Protein AF-A0A5C7XJY8-F1 (afdb_monomer_lite)

Secondary structure (DSSP, 8-state):
--------------------PPP------------PPPPP-EEEE-EES-HHHHHH-TTEEEEEEETTEEEEEEEESB--TT-SSEEPEEEEEE-TTS-EEEEEEE-TT--EEEEETTEEEEEEEETTEEEEEEEETT-BEEE--TTTTPSSPGGGSEEEPPPP-GGGTT-TTEEEEEEEBTTT--EEEEEEEPPP-

Foldseek 3Di:
DDDDDDDDDDDDDDDDDDDDDDDDPPPPPPPPPPPDPDQDKDWFWWAFPDPVVVVVDPQFPDWDQFLVGTTTIGIDQFLCPPPPTTHFWKKFFADPQQEGPAIEGDGAQWFWAAAADQWTKTWDQDPNDTFIWIAGSRRGIDGDDPRNHDPPGQVNAAWDDHDDHPVCHPDPQKTWHWHAHPHPRDTIIMITRHGND

Structure (mmCIF, N/CA/C/O backbone):
data_AF-A0A5C7XJY8-F1
#
_entry.id   AF-A0A5C7XJY8-F1
#
loop_
_atom_site.group_PDB
_atom_site.id
_atom_site.type_symbol
_atom_site.label_atom_id
_atom_site.label_alt_id
_atom_site.label_comp_id
_atom_site.label_asym_id
_atom_site.label_entity_id
_atom_site.label_seq_id
_atom_site.pdbx_PDB_ins_code
_atom_site.Cartn_x
_atom_site.Cartn_y
_atom_site.Cartn_z
_atom_site.occupancy
_atom_site.B_iso_or_equiv
_atom_site.auth_seq_id
_atom_site.auth_comp_id
_atom_site.auth_asym_id
_atom_site.auth_atom_id
_atom_site.pdbx_PDB_model_num
ATOM 1 N N . MET A 1 1 ? -71.146 -24.331 11.767 1.00 40.31 1 MET A N 1
ATOM 2 C CA . MET A 1 1 ? -72.057 -23.348 11.141 1.00 40.31 1 MET A CA 1
ATOM 3 C C . MET A 1 1 ? -71.208 -22.572 10.135 1.00 40.31 1 MET A C 1
ATOM 5 O O . MET A 1 1 ? -70.299 -21.894 10.571 1.00 40.31 1 MET A O 1
ATOM 9 N N . ALA A 1 2 ? -71.162 -22.934 8.851 1.00 39.97 2 ALA A N 1
ATOM 10 C CA . ALA A 1 2 ? -72.193 -22.808 7.814 1.00 39.97 2 ALA A CA 1
ATOM 11 C C . ALA A 1 2 ? -71.975 -21.529 6.962 1.00 39.97 2 ALA A C 1
ATOM 13 O O . ALA A 1 2 ? -72.185 -20.439 7.472 1.00 39.97 2 ALA A O 1
ATOM 14 N N . HIS A 1 3 ? -71.674 -21.750 5.666 1.00 35.59 3 HIS A N 1
ATOM 15 C CA . HIS A 1 3 ? -71.938 -20.898 4.479 1.00 35.59 3 HIS A CA 1
ATOM 16 C C . HIS A 1 3 ? -70.994 -19.689 4.244 1.00 35.59 3 HIS A C 1
ATOM 18 O O . HIS A 1 3 ? -70.609 -19.021 5.186 1.00 35.59 3 HIS A O 1
ATOM 24 N N . ALA A 1 4 ? -70.565 -19.323 3.027 1.00 41.38 4 ALA A N 1
ATOM 25 C CA . ALA A 1 4 ? -70.874 -19.783 1.672 1.00 41.38 4 ALA A CA 1
ATOM 26 C C . ALA A 1 4 ? -69.746 -19.392 0.691 1.00 41.38 4 ALA A C 1
ATOM 28 O O . ALA A 1 4 ? -69.075 -18.377 0.864 1.00 41.38 4 ALA A O 1
ATOM 29 N N . ALA A 1 5 ? -69.601 -20.193 -0.364 1.00 48.75 5 ALA A N 1
ATOM 30 C CA . ALA A 1 5 ? -68.879 -19.868 -1.587 1.00 48.75 5 ALA A CA 1
ATOM 31 C C . ALA A 1 5 ? -69.760 -19.031 -2.530 1.00 48.75 5 ALA A C 1
ATOM 33 O O . ALA A 1 5 ? -70.974 -19.225 -2.554 1.00 48.75 5 ALA A O 1
ATOM 34 N N . LEU A 1 6 ? -69.151 -18.198 -3.379 1.00 48.12 6 LEU A N 1
ATOM 35 C CA . LEU A 1 6 ? -69.730 -17.838 -4.675 1.00 48.12 6 LEU A CA 1
ATOM 36 C C . LEU A 1 6 ? -68.628 -17.448 -5.666 1.00 48.12 6 LEU A C 1
ATOM 38 O O . LEU A 1 6 ? -67.920 -16.460 -5.493 1.00 48.12 6 LEU A O 1
ATOM 42 N N . ALA A 1 7 ? -68.504 -18.275 -6.699 1.00 50.47 7 ALA A N 1
ATOM 43 C CA . ALA A 1 7 ? -67.797 -17.990 -7.934 1.00 50.47 7 ALA A CA 1
ATOM 44 C C . ALA A 1 7 ? -68.739 -17.251 -8.895 1.00 50.47 7 ALA A C 1
ATOM 46 O O . ALA A 1 7 ? -69.935 -17.543 -8.920 1.00 50.47 7 ALA A O 1
ATOM 47 N N . PHE A 1 8 ? -68.200 -16.372 -9.741 1.00 44.38 8 PHE A N 1
ATOM 48 C CA . PHE A 1 8 ? -68.852 -16.008 -10.998 1.00 44.38 8 PHE A CA 1
ATOM 49 C C . PHE A 1 8 ? -67.827 -15.921 -12.132 1.00 44.38 8 PHE A C 1
ATOM 51 O O . PHE A 1 8 ? -66.768 -15.311 -12.008 1.00 44.38 8 PHE A O 1
ATOM 58 N N . VAL A 1 9 ? -68.180 -16.604 -13.215 1.00 48.97 9 VAL A N 1
ATOM 59 C CA . VAL A 1 9 ? -67.484 -16.765 -14.493 1.00 48.97 9 VAL A CA 1
ATOM 60 C C . VAL A 1 9 ? -68.021 -15.721 -15.473 1.00 48.97 9 VAL A C 1
ATOM 62 O O . VAL A 1 9 ? -69.229 -15.505 -15.482 1.00 48.97 9 VAL A O 1
ATOM 65 N N . ALA A 1 10 ? -67.183 -15.165 -16.353 1.00 46.16 10 ALA A N 1
ATOM 66 C CA . ALA A 1 10 ? -67.558 -14.891 -17.748 1.00 46.16 10 ALA A CA 1
ATOM 67 C C . ALA A 1 10 ? -66.324 -14.562 -18.602 1.00 46.16 10 ALA A C 1
ATOM 69 O O . ALA A 1 10 ? -65.499 -13.725 -18.247 1.00 46.16 10 ALA A O 1
ATOM 70 N N . ALA A 1 11 ? -66.233 -15.248 -19.737 1.00 46.41 11 ALA A N 1
ATOM 71 C CA . ALA A 1 11 ? -65.209 -15.139 -20.763 1.00 46.41 11 ALA A CA 1
ATOM 72 C C . ALA A 1 11 ? -65.723 -14.364 -21.994 1.00 46.41 11 ALA A C 1
ATOM 74 O O . ALA A 1 11 ? -66.927 -14.153 -22.134 1.00 46.41 11 ALA A O 1
ATOM 75 N N . SER A 1 12 ? -64.784 -14.093 -22.913 1.00 48.22 12 SER A N 1
ATOM 76 C CA . SER A 1 12 ? -64.943 -14.053 -24.385 1.00 48.22 12 SER A CA 1
ATOM 77 C C . SER A 1 12 ? -64.831 -12.693 -25.101 1.00 48.22 12 SER A C 1
ATOM 79 O O . SER A 1 12 ? -65.766 -11.907 -25.159 1.00 48.22 12 SER A O 1
ATOM 81 N N . THR A 1 13 ? -63.642 -12.511 -25.700 1.00 55.50 13 THR A N 1
ATOM 82 C CA . THR A 1 13 ? -63.315 -12.152 -27.105 1.00 55.50 13 THR A CA 1
ATOM 83 C C . THR A 1 13 ? -64.094 -11.065 -27.858 1.00 55.50 13 THR A C 1
ATOM 85 O O . THR A 1 13 ? -65.300 -11.186 -28.027 1.00 55.50 13 THR A O 1
ATOM 88 N N . LEU A 1 14 ? -63.357 -10.184 -28.559 1.00 48.56 14 LEU A N 1
ATOM 89 C CA . LEU A 1 14 ? -63.318 -10.166 -30.035 1.00 48.56 14 LEU A CA 1
ATOM 90 C C . LEU A 1 14 ? -62.147 -9.339 -30.608 1.00 48.56 14 LEU A C 1
ATOM 92 O O . LEU A 1 14 ? -61.582 -8.461 -29.966 1.00 48.56 14 LEU A O 1
ATOM 96 N N . VAL A 1 15 ? -61.795 -9.727 -31.831 1.00 52.06 15 VAL A N 1
ATOM 97 C CA . VAL A 1 15 ? -60.661 -9.362 -32.689 1.00 52.06 15 VAL A CA 1
ATOM 98 C C . VAL A 1 15 ? -60.876 -8.011 -33.382 1.00 52.06 15 VAL A C 1
ATOM 100 O O . VAL A 1 15 ? -61.982 -7.738 -33.835 1.00 52.06 15 VAL A O 1
ATOM 103 N N . ALA A 1 16 ? -59.802 -7.246 -33.611 1.00 46.19 16 ALA A N 1
ATOM 104 C CA . ALA A 1 16 ? -59.701 -6.370 -34.781 1.00 46.19 16 ALA A CA 1
ATOM 105 C C . ALA A 1 16 ? -58.240 -6.248 -35.248 1.00 46.19 16 ALA A C 1
ATOM 107 O O . ALA A 1 16 ? -57.367 -5.774 -34.525 1.00 46.19 16 ALA A O 1
ATOM 108 N N . CYS A 1 17 ? -57.990 -6.727 -36.467 1.00 42.94 17 CYS A N 1
ATOM 109 C CA . CYS A 1 17 ? -56.757 -6.541 -37.216 1.00 42.94 17 CYS A CA 1
ATOM 110 C C . CYS A 1 17 ? -56.540 -5.066 -37.566 1.00 42.94 17 CYS A C 1
ATOM 112 O O . CYS A 1 17 ? -57.417 -4.465 -38.175 1.00 42.94 17 CYS A O 1
ATOM 114 N N . SER A 1 18 ? -55.319 -4.573 -37.367 1.00 48.19 18 SER A N 1
ATOM 115 C CA . SER A 1 18 ? -54.737 -3.552 -38.240 1.00 48.19 18 SER A CA 1
ATOM 116 C C . SER A 1 18 ? -53.313 -3.967 -38.586 1.00 48.19 18 SER A C 1
ATOM 118 O O . SER A 1 18 ? -52.415 -3.960 -37.748 1.00 48.19 18 SER A O 1
ATOM 120 N N . ARG A 1 19 ? -53.135 -4.401 -39.837 1.00 51.97 19 ARG A N 1
ATOM 121 C CA . ARG A 1 19 ? -51.836 -4.451 -40.507 1.00 51.97 19 ARG A CA 1
ATOM 122 C C . ARG A 1 19 ? -51.489 -3.016 -40.879 1.00 51.97 19 ARG A C 1
ATOM 124 O O . ARG A 1 19 ? -52.165 -2.453 -41.734 1.00 51.97 19 ARG A O 1
ATOM 131 N N . GLU A 1 20 ? -50.432 -2.471 -40.295 1.00 52.53 20 GLU A N 1
ATOM 132 C CA . GLU A 1 20 ? -49.771 -1.291 -40.843 1.00 52.53 20 GLU A CA 1
ATOM 133 C C . GLU A 1 20 ? -48.448 -1.724 -41.473 1.00 52.53 20 GLU A C 1
ATOM 135 O O . GLU A 1 20 ? -47.701 -2.541 -40.929 1.00 52.53 20 GLU A O 1
ATOM 140 N N . ALA A 1 21 ? -48.265 -1.279 -42.710 1.00 46.78 21 ALA A N 1
ATOM 141 C CA . ALA A 1 21 ? -47.252 -1.743 -43.633 1.00 46.78 21 ALA A CA 1
ATOM 142 C C . ALA A 1 21 ? -45.843 -1.320 -43.200 1.00 46.78 21 ALA A C 1
ATOM 144 O O . ALA A 1 21 ? -45.609 -0.204 -42.744 1.00 46.78 21 ALA A O 1
ATOM 145 N N . SER A 1 22 ? -44.894 -2.231 -43.394 1.00 46.62 22 SER A N 1
ATOM 146 C CA . SER A 1 22 ? -43.469 -2.015 -43.184 1.00 46.62 22 SER A CA 1
ATOM 147 C C . SER A 1 22 ? -42.906 -0.970 -44.154 1.00 46.62 22 SER A C 1
ATOM 149 O O . SER A 1 22 ? -43.034 -1.121 -45.368 1.00 46.62 22 SER A O 1
ATOM 151 N N . ALA A 1 23 ? -42.197 0.027 -43.627 1.00 52.16 23 ALA A N 1
ATOM 152 C CA . ALA A 1 23 ? -41.163 0.749 -44.367 1.00 52.16 23 ALA A CA 1
ATOM 153 C C . ALA A 1 23 ? -39.796 0.116 -44.035 1.00 52.16 23 ALA A C 1
ATOM 155 O O . ALA A 1 23 ? -39.550 -0.188 -42.863 1.00 52.16 23 ALA A O 1
ATOM 156 N N . PRO A 1 24 ? -38.892 -0.103 -45.009 1.00 47.25 24 PRO A N 1
ATOM 157 C CA . PRO A 1 24 ? -37.576 -0.643 -44.721 1.00 47.25 24 PRO A CA 1
ATOM 158 C C . PRO A 1 24 ? -36.714 0.489 -44.159 1.00 47.25 24 PRO A C 1
ATOM 160 O O . PRO A 1 24 ? -36.199 1.330 -44.895 1.00 47.25 24 PRO A O 1
ATOM 163 N N . ALA A 1 25 ? -36.560 0.534 -42.838 1.00 54.62 25 ALA A N 1
ATOM 164 C CA . ALA A 1 25 ? -35.504 1.329 -42.239 1.00 54.62 25 ALA A CA 1
ATOM 165 C C . ALA A 1 25 ? -34.171 0.649 -42.577 1.00 54.62 25 ALA A C 1
ATOM 167 O O . ALA A 1 25 ? -33.775 -0.322 -41.933 1.00 54.62 25 ALA A O 1
ATOM 168 N N . ASN A 1 26 ? -33.490 1.157 -43.608 1.00 51.56 26 ASN A N 1
ATOM 169 C CA . ASN A 1 26 ? -32.059 0.953 -43.820 1.00 51.56 26 ASN A CA 1
ATOM 170 C C . ASN A 1 26 ? -31.303 1.561 -42.628 1.00 51.56 26 ASN A C 1
ATOM 172 O O . ASN A 1 26 ? -30.744 2.652 -42.703 1.00 51.56 26 ASN A O 1
ATOM 176 N N . ALA A 1 27 ? -31.319 0.860 -41.499 1.00 51.56 27 ALA A N 1
ATOM 177 C CA . ALA A 1 27 ? -30.414 1.100 -40.398 1.00 51.56 27 ALA A CA 1
ATOM 178 C C . ALA A 1 27 ? -29.125 0.347 -40.723 1.00 51.56 27 ALA A C 1
ATOM 180 O O . ALA A 1 27 ? -28.904 -0.778 -40.275 1.00 51.56 27 ALA A O 1
ATOM 181 N N . THR A 1 28 ? -28.269 0.975 -41.529 1.00 50.09 28 THR A N 1
ATOM 182 C CA . THR A 1 28 ? -26.845 0.651 -41.533 1.00 50.09 28 THR A CA 1
ATOM 183 C C . THR A 1 28 ? -26.335 0.981 -40.135 1.00 50.09 28 THR A C 1
ATOM 185 O O . THR A 1 28 ? -25.935 2.108 -39.847 1.00 50.09 28 THR A O 1
ATOM 188 N N . ALA A 1 29 ? -26.435 0.011 -39.228 1.00 49.00 29 ALA A N 1
ATOM 189 C CA . ALA A 1 29 ? -25.794 0.061 -37.933 1.00 49.00 29 ALA A CA 1
ATOM 190 C C . ALA A 1 29 ? -24.291 0.050 -38.203 1.00 49.00 29 ALA A C 1
ATOM 192 O O . ALA A 1 29 ? -23.686 -1.001 -38.406 1.00 49.00 29 ALA A O 1
ATOM 193 N N . ALA A 1 30 ? -23.696 1.242 -38.270 1.00 55.56 30 ALA A N 1
ATOM 194 C CA . ALA A 1 30 ? -22.263 1.387 -38.135 1.00 55.56 30 ALA A CA 1
ATOM 195 C C . ALA A 1 30 ? -21.893 0.681 -36.829 1.00 55.56 30 ALA A C 1
ATOM 197 O O . ALA A 1 30 ? -22.316 1.104 -35.749 1.00 55.56 30 ALA A O 1
ATOM 198 N N . ALA A 1 31 ? -21.185 -0.441 -36.945 1.00 48.22 31 ALA A N 1
ATOM 199 C CA . ALA A 1 31 ? -20.615 -1.128 -35.809 1.00 48.22 31 ALA A CA 1
ATOM 200 C C . ALA A 1 31 ? -19.726 -0.109 -35.094 1.00 48.22 31 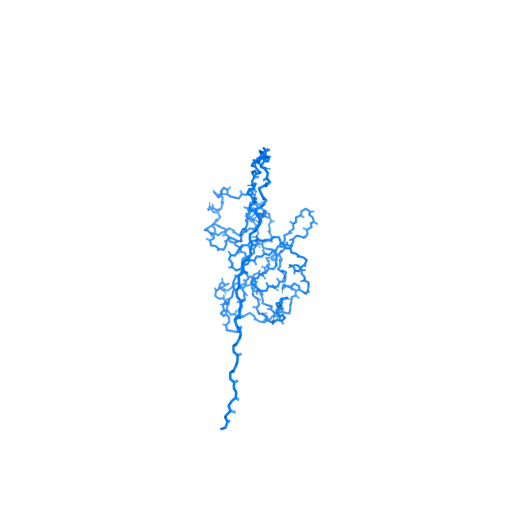ALA A C 1
ATOM 202 O O . ALA A 1 31 ? -18.640 0.223 -35.564 1.00 48.22 31 ALA A O 1
ATOM 203 N N . ARG A 1 32 ? -20.224 0.450 -33.987 1.00 53.09 32 ARG A N 1
ATOM 204 C CA . ARG A 1 32 ? -19.367 1.130 -33.027 1.00 53.09 32 ARG A CA 1
ATOM 205 C C . ARG A 1 32 ? -18.423 0.050 -32.540 1.00 53.09 32 ARG A C 1
ATOM 207 O O . ARG A 1 32 ? -18.839 -0.839 -31.800 1.00 53.09 32 ARG A O 1
ATOM 214 N N . THR A 1 33 ? -17.187 0.091 -33.015 1.00 46.66 33 THR A N 1
ATOM 215 C CA . THR A 1 33 ? -16.088 -0.632 -32.398 1.00 46.66 33 THR A CA 1
ATOM 216 C C . THR A 1 33 ? -16.092 -0.187 -30.943 1.00 46.66 33 THR A C 1
ATOM 218 O O . THR A 1 33 ? -15.787 0.965 -30.643 1.00 46.66 33 THR A O 1
ATOM 221 N N . VAL A 1 34 ? -16.577 -1.051 -30.051 1.00 48.47 34 VAL A N 1
ATOM 222 C CA . VAL A 1 34 ? -16.442 -0.844 -28.614 1.00 48.47 34 VAL A CA 1
ATOM 223 C C . VAL A 1 34 ? -14.950 -0.962 -28.365 1.00 48.47 34 VAL A C 1
ATOM 225 O O . VAL A 1 34 ? -14.404 -2.063 -28.328 1.00 48.47 34 VAL A O 1
ATOM 228 N N . GLU A 1 35 ? -14.277 0.182 -28.327 1.00 44.41 35 GLU A N 1
ATOM 229 C CA . GLU A 1 35 ? -12.889 0.269 -27.918 1.00 44.41 35 GLU A CA 1
ATOM 230 C C . GLU A 1 35 ? -12.827 -0.331 -26.512 1.00 44.41 35 GLU A C 1
ATOM 232 O O . GLU A 1 35 ? -13.491 0.136 -25.582 1.00 44.41 35 GLU A O 1
ATOM 237 N N . LYS A 1 36 ? -12.151 -1.478 -26.393 1.00 36.06 36 LYS A N 1
ATOM 238 C CA . LYS A 1 36 ? -11.949 -2.156 -25.114 1.00 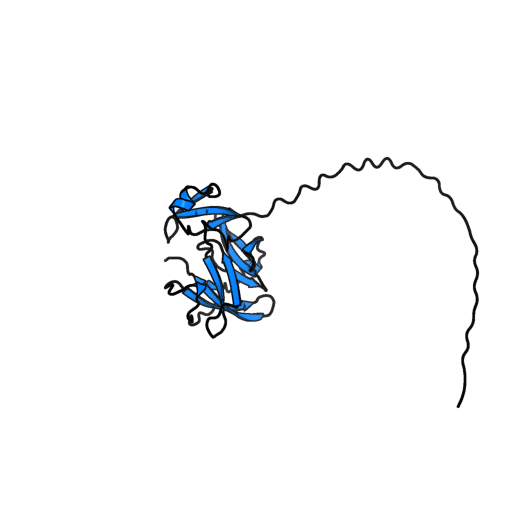36.06 36 LYS A CA 1
ATOM 239 C C . LYS A 1 36 ? -11.312 -1.125 -24.177 1.00 36.06 36 LYS A C 1
ATOM 241 O O . LYS A 1 36 ? -10.272 -0.595 -24.565 1.00 36.06 36 LYS A O 1
ATOM 246 N N . PRO A 1 37 ? -11.882 -0.842 -22.990 1.00 53.41 37 PRO A N 1
ATOM 247 C CA . PRO A 1 37 ? -11.261 0.089 -22.063 1.00 53.41 37 PRO A CA 1
ATOM 248 C C . PRO A 1 37 ? -9.824 -0.363 -21.824 1.00 53.41 37 PRO A C 1
ATOM 250 O O . PRO A 1 37 ? -9.596 -1.523 -21.459 1.00 53.41 37 PRO A O 1
ATOM 253 N N . GLU A 1 38 ? -8.866 0.516 -22.105 1.00 59.25 38 GLU A N 1
ATOM 254 C CA . GLU A 1 38 ? -7.476 0.273 -21.751 1.00 59.25 38 GLU A CA 1
ATOM 255 C C . GLU A 1 38 ? -7.445 -0.000 -20.242 1.00 59.25 38 GLU A C 1
ATOM 257 O O . GLU A 1 38 ? -8.082 0.713 -19.459 1.00 59.25 38 GLU A O 1
ATOM 262 N N . ALA A 1 39 ? -6.812 -1.102 -19.837 1.00 77.88 39 ALA A N 1
ATOM 263 C CA . ALA A 1 39 ? -6.734 -1.443 -18.425 1.00 77.88 39 ALA A CA 1
ATOM 264 C C . ALA A 1 39 ? -6.036 -0.289 -17.692 1.00 77.88 39 ALA A C 1
ATOM 266 O O . ALA A 1 39 ? -4.980 0.173 -18.126 1.00 77.88 39 ALA A O 1
ATOM 267 N N . PHE A 1 40 ? -6.650 0.197 -16.613 1.00 90.19 40 PHE A N 1
ATOM 268 C CA . PHE A 1 40 ? -6.082 1.267 -15.802 1.00 90.19 40 PHE A CA 1
ATOM 269 C C . PHE A 1 40 ? -4.682 0.867 -15.314 1.00 90.19 40 PHE A C 1
ATOM 271 O O . PHE A 1 40 ? -4.493 -0.246 -14.824 1.00 90.19 40 PHE A O 1
ATOM 278 N N . ALA A 1 41 ? -3.709 1.767 -15.463 1.00 94.25 41 ALA A N 1
ATOM 279 C CA . ALA A 1 41 ? -2.334 1.526 -15.053 1.00 94.25 41 ALA A CA 1
ATOM 280 C C . ALA A 1 41 ? -1.656 2.817 -14.589 1.00 94.25 41 ALA A C 1
ATOM 282 O O . ALA A 1 41 ? -1.869 3.890 -15.156 1.00 94.25 41 ALA A O 1
ATOM 283 N N . ILE A 1 42 ? -0.781 2.676 -13.600 1.00 95.19 42 ILE A N 1
ATOM 284 C CA . ILE A 1 42 ? 0.088 3.722 -13.065 1.00 95.19 42 ILE A CA 1
ATOM 285 C C . ILE A 1 42 ? 1.540 3.302 -13.256 1.00 95.19 42 ILE A C 1
ATOM 287 O O . ILE A 1 42 ? 1.837 2.115 -13.277 1.00 95.19 42 ILE A O 1
ATOM 291 N N . GLU A 1 43 ? 2.464 4.250 -13.362 1.00 95.31 43 GLU A N 1
ATOM 292 C CA . GLU A 1 43 ? 3.875 3.941 -13.070 1.00 95.31 43 GLU A CA 1
ATOM 293 C C . GLU A 1 43 ? 4.130 4.050 -11.561 1.00 95.31 43 GLU A C 1
ATOM 295 O O . GLU A 1 43 ? 3.708 5.014 -10.912 1.00 95.31 43 GLU A O 1
ATOM 300 N N . ALA A 1 44 ? 4.789 3.059 -10.996 1.00 95.06 44 ALA A N 1
ATOM 301 C CA . ALA A 1 44 ? 4.983 2.964 -9.564 1.00 95.06 44 ALA A CA 1
ATOM 302 C C . ALA A 1 44 ? 6.330 2.326 -9.241 1.00 95.06 44 ALA A C 1
ATOM 304 O O . ALA A 1 44 ? 6.821 1.502 -10.015 1.00 95.06 44 ALA A O 1
ATOM 305 N N . GLU A 1 45 ? 6.910 2.754 -8.124 1.00 94.62 45 GLU A N 1
ATOM 306 C CA . GLU A 1 45 ? 8.131 2.191 -7.557 1.00 94.62 45 GLU A CA 1
ATOM 307 C C . GLU A 1 45 ? 7.811 0.911 -6.787 1.00 94.62 45 GLU A C 1
ATOM 309 O O . GLU A 1 45 ? 6.770 0.810 -6.137 1.00 94.62 45 GLU A O 1
ATOM 314 N N . PHE A 1 46 ? 8.712 -0.061 -6.865 1.00 94.88 46 PHE A N 1
ATOM 315 C CA . PHE A 1 46 ? 8.660 -1.321 -6.127 1.00 94.88 46 PHE A CA 1
ATOM 316 C C . PHE A 1 46 ? 10.062 -1.659 -5.626 1.00 94.88 46 PHE A C 1
ATOM 318 O O . PHE A 1 46 ? 11.041 -1.181 -6.191 1.00 94.88 46 PHE A O 1
ATOM 325 N N . SER A 1 47 ? 10.177 -2.511 -4.614 1.00 93.19 47 SER A N 1
ATOM 326 C CA . SER A 1 47 ? 11.463 -3.086 -4.213 1.00 93.19 47 SER A CA 1
ATOM 327 C C . SER A 1 47 ? 11.877 -4.195 -5.181 1.00 93.19 47 SER A C 1
ATOM 329 O O . SER A 1 47 ? 11.033 -4.938 -5.683 1.00 93.19 47 SER A O 1
ATOM 331 N N . ALA A 1 48 ? 13.176 -4.343 -5.443 1.00 94.00 48 ALA A N 1
ATOM 332 C CA . ALA A 1 48 ? 13.700 -5.495 -6.177 1.00 94.00 48 ALA A CA 1
ATOM 333 C C . ALA A 1 48 ? 13.960 -6.657 -5.205 1.00 94.00 48 ALA A C 1
ATOM 335 O O . ALA A 1 48 ? 14.760 -6.514 -4.283 1.00 94.00 48 ALA A O 1
ATOM 336 N N . LYS A 1 49 ? 13.326 -7.815 -5.427 1.00 92.12 49 LYS A N 1
ATOM 337 C CA . LYS A 1 49 ? 13.595 -9.048 -4.656 1.00 92.12 49 LYS A CA 1
ATOM 338 C C . LYS A 1 49 ? 14.981 -9.613 -4.965 1.00 92.12 49 LYS A C 1
ATOM 340 O O . LYS A 1 49 ? 15.653 -10.153 -4.094 1.00 92.12 49 LYS A O 1
ATOM 345 N N . ASP A 1 50 ? 15.391 -9.482 -6.224 1.00 90.88 50 ASP A N 1
ATOM 346 C CA . ASP A 1 50 ? 16.695 -9.879 -6.744 1.00 90.88 50 ASP A CA 1
ATOM 347 C C . ASP A 1 50 ? 17.160 -8.801 -7.729 1.00 90.88 50 ASP A C 1
ATOM 349 O O . ASP A 1 50 ? 16.515 -8.548 -8.751 1.00 90.88 50 ASP A O 1
ATOM 353 N N . THR A 1 51 ? 18.278 -8.149 -7.417 1.00 89.25 51 THR A N 1
ATOM 354 C CA . THR A 1 51 ? 18.818 -7.046 -8.218 1.00 89.25 51 THR A CA 1
ATOM 355 C C . THR A 1 51 ? 19.295 -7.499 -9.598 1.00 89.25 51 THR A C 1
ATOM 357 O O . THR A 1 51 ? 19.079 -6.788 -10.575 1.00 89.25 51 THR A O 1
ATOM 360 N N . VAL A 1 52 ? 19.858 -8.704 -9.727 1.00 93.06 52 VAL A N 1
ATOM 361 C CA . VAL A 1 52 ? 20.339 -9.254 -11.007 1.00 93.06 52 VAL A CA 1
ATOM 362 C C . VAL A 1 52 ? 19.169 -9.637 -11.912 1.00 93.06 52 VAL A C 1
ATOM 364 O O . VAL A 1 52 ? 19.240 -9.470 -13.135 1.00 93.06 52 VAL A O 1
ATOM 367 N N . ALA A 1 53 ? 18.096 -10.181 -11.334 1.00 94.00 53 ALA A N 1
ATOM 368 C CA . ALA A 1 53 ? 16.863 -10.446 -12.067 1.00 94.00 53 ALA A CA 1
ATOM 369 C C . ALA A 1 53 ? 16.193 -9.135 -12.499 1.00 94.00 53 ALA A C 1
ATOM 371 O O . ALA A 1 53 ? 15.805 -9.009 -13.662 1.00 94.00 53 ALA A O 1
ATOM 372 N N . ALA A 1 54 ? 16.128 -8.149 -11.597 1.00 94.19 54 ALA A N 1
ATOM 373 C CA . ALA A 1 54 ? 15.558 -6.836 -11.873 1.00 94.19 54 ALA A CA 1
ATOM 374 C C . ALA A 1 54 ? 16.304 -6.116 -13.003 1.00 94.19 54 ALA A C 1
ATOM 376 O O . ALA A 1 54 ? 15.670 -5.664 -13.945 1.00 94.19 54 ALA A O 1
ATOM 377 N N . GLU A 1 55 ? 17.638 -6.106 -13.026 1.00 94.19 55 GLU A N 1
ATOM 378 C CA . GLU A 1 55 ? 18.419 -5.506 -14.125 1.00 94.19 55 GLU A CA 1
ATOM 379 C C . GLU A 1 55 ? 18.066 -6.044 -15.527 1.00 94.19 55 GLU A C 1
ATOM 381 O O . GLU A 1 55 ? 18.287 -5.367 -16.533 1.00 94.19 55 GLU A O 1
ATOM 386 N N . LYS A 1 56 ? 17.515 -7.261 -15.613 1.00 96.44 56 LYS A N 1
ATOM 387 C CA . LYS A 1 56 ? 17.115 -7.912 -16.871 1.00 96.44 56 LYS A CA 1
ATOM 388 C C . LYS A 1 56 ? 15.611 -7.827 -17.144 1.00 96.44 56 LYS A C 1
ATOM 390 O O . LYS A 1 56 ? 15.173 -8.247 -18.222 1.00 96.44 56 LYS A O 1
ATOM 395 N N . ASP A 1 57 ? 14.819 -7.319 -16.203 1.00 96.94 57 ASP A N 1
ATOM 396 C CA . ASP A 1 57 ? 13.369 -7.237 -16.325 1.00 96.94 57 ASP A CA 1
ATOM 397 C C . ASP A 1 57 ? 12.961 -6.096 -17.265 1.00 96.94 57 ASP A C 1
ATOM 399 O O . ASP A 1 57 ? 13.106 -4.909 -16.978 1.00 96.94 57 ASP A O 1
ATOM 403 N N . ARG A 1 58 ? 12.391 -6.469 -18.414 1.00 97.06 58 ARG A N 1
ATOM 404 C CA . ARG A 1 58 ? 11.973 -5.529 -19.465 1.00 97.06 58 ARG A CA 1
ATOM 405 C C . ARG A 1 58 ? 10.764 -4.671 -19.090 1.00 97.06 58 ARG A C 1
ATOM 407 O O . ARG A 1 58 ? 10.418 -3.774 -19.854 1.00 97.06 58 ARG A O 1
ATOM 414 N N . ARG A 1 59 ? 10.087 -4.965 -17.977 1.00 97.31 59 ARG A N 1
ATOM 415 C CA . ARG A 1 59 ? 8.956 -4.170 -17.473 1.00 97.31 59 ARG A CA 1
ATOM 416 C C . ARG A 1 59 ? 9.423 -2.891 -16.782 1.00 97.31 59 ARG A C 1
ATOM 418 O O . ARG A 1 59 ? 8.637 -1.950 -16.673 1.00 97.31 59 ARG A O 1
ATOM 425 N N . ILE A 1 60 ? 10.676 -2.858 -16.325 1.00 97.69 60 ILE A N 1
ATOM 426 C CA . ILE A 1 60 ? 11.276 -1.701 -15.662 1.00 97.69 60 ILE A CA 1
ATOM 427 C C . ILE A 1 60 ? 11.518 -0.607 -16.693 1.00 97.69 60 ILE A C 1
ATOM 429 O O . ILE A 1 60 ? 12.241 -0.781 -17.671 1.00 97.69 60 ILE A O 1
ATOM 433 N N . LEU A 1 61 ? 10.879 0.535 -16.461 1.00 96.88 61 LEU A N 1
ATOM 434 C CA . LEU A 1 61 ? 10.944 1.709 -17.325 1.00 96.88 61 LEU A CA 1
ATOM 435 C C . LEU A 1 61 ? 12.146 2.585 -16.984 1.00 96.88 61 LEU A C 1
ATOM 437 O O . LEU A 1 61 ? 12.764 3.176 -17.868 1.00 96.88 61 LEU A O 1
ATOM 441 N N . ARG A 1 62 ? 12.439 2.705 -15.688 1.00 96.12 62 ARG A N 1
ATOM 442 C CA . ARG A 1 62 ? 13.550 3.480 -15.135 1.00 96.12 62 ARG A CA 1
ATOM 443 C C . ARG A 1 62 ? 13.845 3.025 -13.711 1.00 96.12 62 ARG A C 1
ATOM 445 O O . ARG A 1 62 ? 13.012 2.374 -13.086 1.00 96.12 62 ARG A O 1
ATOM 452 N N . TRP A 1 63 ? 14.992 3.447 -13.203 1.00 95.38 63 TRP A N 1
ATOM 453 C CA . TRP A 1 63 ? 15.337 3.359 -11.791 1.00 95.38 63 TRP A CA 1
ATOM 454 C C . TRP A 1 63 ? 15.184 4.745 -11.163 1.00 95.38 63 TRP A C 1
ATOM 456 O O . TRP A 1 63 ? 15.639 5.732 -11.748 1.00 95.38 63 TRP A O 1
ATOM 466 N N . ALA A 1 64 ? 14.505 4.822 -10.026 1.00 91.25 64 ALA A N 1
ATOM 467 C CA . ALA A 1 64 ? 14.345 6.030 -9.233 1.00 91.25 64 ALA A CA 1
ATOM 468 C C . ALA A 1 64 ? 15.276 5.977 -8.018 1.00 91.25 64 ALA A C 1
ATOM 470 O O . ALA A 1 64 ? 15.585 4.900 -7.514 1.00 91.25 64 ALA A O 1
ATOM 471 N N . ASP A 1 65 ? 15.755 7.140 -7.592 1.00 90.12 65 ASP A N 1
ATOM 472 C CA . ASP A 1 65 ? 16.487 7.273 -6.337 1.00 90.12 65 ASP A CA 1
ATOM 473 C C . ASP A 1 65 ? 15.479 7.416 -5.193 1.00 90.12 65 ASP A C 1
ATOM 475 O O . ASP A 1 65 ? 14.543 8.214 -5.290 1.00 90.12 65 ASP A O 1
ATOM 479 N N . SER A 1 66 ? 15.655 6.635 -4.132 1.00 81.94 66 SER A N 1
ATOM 480 C CA . SER A 1 66 ? 14.767 6.611 -2.971 1.00 81.94 66 SER A CA 1
ATOM 481 C C . SER A 1 66 ? 15.589 6.557 -1.677 1.00 81.94 66 SER A C 1
ATOM 483 O O . SER A 1 66 ? 16.755 6.159 -1.713 1.00 81.94 66 SER A O 1
ATOM 485 N N . PRO A 1 67 ? 15.005 6.886 -0.509 1.00 79.25 67 PRO A N 1
ATOM 486 C CA . PRO A 1 67 ? 15.715 6.821 0.774 1.00 79.25 67 PRO A CA 1
ATOM 487 C C . PRO A 1 67 ? 16.348 5.455 1.085 1.00 79.25 67 PRO A C 1
ATOM 489 O O . PRO A 1 67 ? 17.331 5.375 1.815 1.00 79.25 67 PRO A O 1
ATOM 492 N N . CYS A 1 68 ? 15.815 4.379 0.502 1.00 78.62 68 CYS A N 1
ATOM 493 C CA . CYS A 1 68 ? 16.308 3.015 0.678 1.00 78.62 68 CYS A CA 1
ATOM 494 C C . CYS A 1 68 ? 17.269 2.561 -0.443 1.00 78.62 68 CYS A C 1
ATOM 496 O O . CYS A 1 68 ? 17.599 1.378 -0.528 1.00 78.62 68 CYS A O 1
ATOM 498 N N . GLY A 1 69 ? 17.684 3.465 -1.338 1.00 86.25 69 GLY A N 1
ATOM 499 C CA . GLY A 1 69 ? 18.488 3.172 -2.526 1.00 86.25 69 GLY A CA 1
ATOM 500 C C . GLY A 1 69 ? 17.685 3.186 -3.830 1.00 86.25 69 GLY A C 1
ATOM 501 O O . GLY A 1 69 ? 16.584 3.727 -3.905 1.00 86.25 69 GLY A O 1
ATOM 502 N N . MET A 1 70 ? 18.246 2.602 -4.890 1.00 91.69 70 MET A N 1
ATOM 503 C CA . MET A 1 70 ? 17.611 2.616 -6.212 1.00 91.69 70 MET A CA 1
ATOM 504 C C . MET A 1 70 ? 16.399 1.675 -6.266 1.00 91.69 70 MET A C 1
ATOM 506 O O . MET A 1 70 ? 16.540 0.471 -6.050 1.00 91.69 70 MET A O 1
ATOM 510 N N . SER A 1 71 ? 15.234 2.203 -6.640 1.00 93.44 71 SER A N 1
ATOM 511 C CA . SER A 1 71 ? 13.979 1.461 -6.792 1.00 93.44 71 SER A CA 1
ATOM 512 C C . SER A 1 71 ? 13.568 1.359 -8.275 1.00 93.44 71 SER A C 1
ATOM 514 O O . SER A 1 71 ? 13.634 2.341 -9.025 1.00 93.44 71 SER A O 1
ATOM 516 N N . PRO A 1 72 ? 13.160 0.182 -8.776 1.00 95.94 72 PRO A N 1
ATOM 517 C CA . PRO A 1 72 ? 12.610 0.057 -10.121 1.00 95.94 72 PRO A CA 1
ATOM 518 C C . PRO A 1 72 ? 11.213 0.673 -10.246 1.00 95.94 72 PRO A C 1
ATOM 520 O O . PRO A 1 72 ? 10.322 0.414 -9.438 1.00 95.94 72 PRO A O 1
ATOM 523 N N . VAL A 1 73 ? 10.994 1.420 -11.331 1.00 96.06 73 VAL A N 1
ATOM 524 C CA . VAL A 1 73 ? 9.681 1.948 -11.717 1.00 96.06 73 VAL A CA 1
ATOM 525 C C . VAL A 1 73 ? 9.101 1.138 -12.872 1.00 96.06 73 VAL A C 1
ATOM 527 O O . VAL A 1 73 ? 9.722 1.029 -13.932 1.00 96.06 73 VAL A O 1
ATOM 530 N N . VAL A 1 74 ? 7.870 0.650 -12.718 1.00 97.12 74 VAL A N 1
ATOM 531 C CA . VAL A 1 74 ? 7.127 -0.090 -13.757 1.00 97.12 74 VAL A CA 1
ATOM 532 C C . VAL A 1 74 ? 5.753 0.519 -13.994 1.00 97.12 74 VAL A C 1
ATOM 534 O O . VAL A 1 74 ? 5.170 1.069 -13.066 1.00 97.12 74 VAL A O 1
ATOM 537 N N . LYS A 1 75 ? 5.198 0.376 -15.206 1.00 97.00 75 LYS A N 1
ATOM 538 C CA . LYS A 1 75 ? 3.776 0.655 -15.478 1.00 97.00 75 LYS A CA 1
ATOM 539 C C . LYS A 1 75 ? 2.941 -0.591 -15.172 1.00 97.00 75 LYS A C 1
ATOM 541 O O . LYS A 1 75 ? 3.128 -1.619 -15.815 1.00 97.00 75 LYS A O 1
ATOM 546 N N . THR A 1 76 ? 2.020 -0.500 -14.218 1.00 96.06 76 THR A N 1
ATOM 547 C CA . THR A 1 76 ? 1.228 -1.628 -13.711 1.00 96.06 76 THR A CA 1
ATOM 548 C C . THR A 1 76 ? -0.191 -1.209 -13.318 1.00 96.06 76 THR A C 1
ATOM 550 O O . THR A 1 76 ? -0.426 -0.065 -12.931 1.00 96.06 76 THR A O 1
ATOM 553 N N . GLY A 1 77 ? -1.139 -2.141 -13.426 1.00 96.06 77 GLY A N 1
ATOM 554 C CA . GLY A 1 77 ? -2.486 -2.031 -12.852 1.00 96.06 77 GLY A CA 1
ATOM 555 C C . GLY A 1 77 ? -2.641 -2.778 -11.522 1.00 96.06 77 GLY A C 1
ATOM 556 O O . GLY A 1 77 ? -3.708 -2.718 -10.921 1.00 96.06 77 GLY A O 1
ATOM 557 N N . ASP A 1 78 ? -1.586 -3.457 -11.064 1.00 96.19 78 ASP A N 1
ATOM 558 C CA . ASP A 1 78 ? -1.576 -4.287 -9.861 1.00 96.19 78 ASP A CA 1
ATOM 559 C C . ASP A 1 78 ? -0.367 -3.966 -8.970 1.00 96.19 78 ASP A C 1
ATOM 561 O O . ASP A 1 78 ? 0.689 -3.553 -9.450 1.00 96.19 78 ASP A O 1
ATOM 565 N N . ALA A 1 79 ? -0.502 -4.216 -7.671 1.00 95.31 79 ALA A N 1
ATOM 566 C CA . ALA A 1 79 ? 0.537 -4.050 -6.663 1.00 95.31 79 ALA A CA 1
ATOM 567 C C . ALA A 1 79 ? 1.575 -5.185 -6.653 1.00 95.31 79 ALA A C 1
ATOM 569 O O . ALA A 1 79 ? 2.460 -5.172 -5.814 1.00 95.31 79 ALA A O 1
ATOM 570 N N . LEU A 1 80 ? 1.497 -6.157 -7.570 1.00 95.56 80 LEU A N 1
ATOM 571 C CA . LEU A 1 80 ? 2.552 -7.163 -7.777 1.00 95.56 80 LEU A CA 1
ATOM 572 C C . LEU A 1 80 ? 2.824 -8.084 -6.565 1.00 95.56 80 LEU A C 1
ATOM 574 O O . LEU A 1 80 ? 3.968 -8.449 -6.311 1.00 95.56 80 LEU A O 1
ATOM 578 N N . LEU A 1 81 ? 1.776 -8.495 -5.837 1.00 94.81 81 LEU A N 1
ATOM 579 C CA . LEU A 1 81 ? 1.887 -9.311 -4.610 1.00 94.81 81 LEU A CA 1
ATOM 580 C C . LEU A 1 81 ? 2.748 -10.577 -4.789 1.00 94.81 81 LEU A C 1
ATOM 582 O O . LEU A 1 81 ? 3.621 -10.858 -3.970 1.00 94.81 81 LEU A O 1
ATOM 586 N N . ASP A 1 82 ? 2.532 -11.299 -5.890 1.00 94.44 82 ASP A N 1
ATOM 587 C CA . ASP A 1 82 ? 3.170 -12.592 -6.175 1.00 94.44 82 ASP A CA 1
ATOM 588 C C . ASP A 1 82 ? 4.284 -12.494 -7.231 1.00 94.44 82 ASP A C 1
ATOM 590 O O . ASP A 1 82 ? 4.673 -13.492 -7.841 1.00 94.44 82 ASP A O 1
ATOM 594 N N . ASP A 1 83 ? 4.782 -11.288 -7.506 1.00 96.25 83 ASP A N 1
ATOM 595 C CA . ASP A 1 83 ? 5.760 -11.095 -8.571 1.00 96.25 83 ASP A CA 1
ATOM 596 C C . ASP A 1 83 ? 7.122 -11.717 -8.209 1.00 96.25 83 ASP A C 1
ATOM 598 O O . ASP A 1 83 ? 7.588 -11.568 -7.077 1.00 96.25 83 ASP A O 1
ATOM 602 N N . PRO A 1 84 ? 7.785 -12.440 -9.130 1.00 95.31 84 PRO A N 1
ATOM 603 C CA . PRO A 1 84 ? 9.046 -13.110 -8.821 1.00 95.31 84 PRO A CA 1
ATOM 604 C C . PRO A 1 84 ? 10.250 -12.161 -8.752 1.00 95.31 84 PRO A C 1
ATOM 606 O O . PRO A 1 84 ? 11.290 -12.559 -8.235 1.00 95.31 84 PRO A O 1
ATOM 609 N N . VAL A 1 85 ? 10.143 -10.941 -9.287 1.00 96.62 85 VAL A N 1
ATOM 610 C CA . VAL A 1 85 ? 11.264 -9.994 -9.405 1.00 96.62 85 VAL A CA 1
ATOM 611 C C . VAL A 1 85 ? 11.056 -8.771 -8.522 1.00 96.62 85 VAL A C 1
ATOM 613 O O . VAL A 1 85 ? 12.002 -8.285 -7.903 1.00 96.62 85 VAL A O 1
ATOM 616 N N . LEU A 1 86 ? 9.824 -8.275 -8.460 1.00 95.88 86 LEU A N 1
ATOM 617 C CA . LEU A 1 86 ? 9.460 -7.045 -7.771 1.00 95.88 86 LEU A CA 1
ATOM 618 C C . LEU A 1 86 ? 8.618 -7.338 -6.529 1.00 95.88 86 LEU A C 1
ATOM 620 O O . LEU A 1 86 ? 7.941 -8.360 -6.441 1.00 95.88 86 LEU A O 1
ATOM 624 N N . GLN A 1 87 ? 8.673 -6.438 -5.555 1.00 94.00 87 GLN A N 1
ATOM 625 C CA . GLN A 1 87 ? 7.947 -6.547 -4.297 1.00 94.00 87 GLN A CA 1
ATOM 626 C C . GLN A 1 87 ? 7.258 -5.222 -3.953 1.00 94.00 87 GLN A C 1
ATOM 628 O O . GLN A 1 87 ? 7.921 -4.181 -3.968 1.00 94.00 87 GLN A O 1
ATOM 633 N N . PRO A 1 88 ? 5.954 -5.237 -3.631 1.00 95.00 88 PRO A N 1
ATOM 634 C CA . PRO A 1 88 ? 5.309 -4.110 -2.968 1.00 95.00 88 PRO A CA 1
ATOM 635 C C . PRO A 1 88 ? 5.709 -4.018 -1.500 1.00 95.00 88 PRO A C 1
ATOM 637 O O . PRO A 1 88 ? 6.096 -5.016 -0.894 1.00 95.00 88 PRO A O 1
ATOM 640 N N . ASP A 1 89 ? 5.470 -2.856 -0.903 1.00 94.00 89 ASP A N 1
ATOM 641 C CA . ASP A 1 89 ? 5.356 -2.798 0.551 1.00 94.00 89 ASP A CA 1
ATOM 642 C C . ASP A 1 89 ? 4.034 -3.434 0.965 1.00 94.00 89 ASP A C 1
ATOM 644 O O . ASP A 1 89 ? 2.988 -3.227 0.327 1.00 94.00 89 ASP A O 1
ATOM 648 N N . PHE A 1 90 ? 4.067 -4.183 2.061 1.00 95.06 90 PHE A N 1
ATOM 649 C CA . PHE A 1 90 ? 2.872 -4.817 2.585 1.00 95.06 90 PHE A CA 1
ATOM 650 C C . PHE A 1 90 ? 2.175 -3.941 3.620 1.00 95.06 90 PHE A C 1
ATOM 652 O O . PHE A 1 90 ? 2.790 -3.279 4.455 1.00 95.06 90 PHE A O 1
ATOM 659 N N . VAL A 1 91 ? 0.848 -3.992 3.574 1.00 96.75 91 VAL A N 1
ATOM 660 C CA . VAL A 1 91 ? -0.030 -3.480 4.621 1.00 96.75 91 VAL A CA 1
ATOM 661 C C . VAL A 1 91 ? -0.864 -4.644 5.123 1.00 96.75 91 VAL A C 1
ATOM 663 O O . VAL A 1 91 ? -1.466 -5.363 4.324 1.00 96.75 91 VAL A O 1
ATOM 666 N N . VAL A 1 92 ? -0.900 -4.856 6.434 1.00 97.50 92 VAL A N 1
ATOM 667 C CA . VAL A 1 92 ? -1.533 -6.032 7.037 1.00 97.50 92 VAL A CA 1
ATOM 668 C C . VAL A 1 92 ? -2.536 -5.597 8.084 1.00 97.50 92 VAL A C 1
ATOM 670 O O . VAL A 1 92 ? -2.186 -4.927 9.045 1.00 97.50 92 VAL A O 1
ATOM 673 N N . GLU A 1 93 ? -3.783 -6.032 7.948 1.00 97.81 93 GLU A N 1
ATOM 674 C CA . GLU A 1 93 ? -4.674 -6.065 9.099 1.00 97.81 93 GLU A CA 1
ATOM 675 C C . GLU A 1 93 ? -4.342 -7.289 9.935 1.00 97.81 93 GLU A C 1
ATOM 677 O O . GLU A 1 93 ? -4.278 -8.399 9.401 1.00 97.81 93 GLU A O 1
ATOM 682 N N . PHE A 1 94 ? -4.191 -7.107 11.241 1.00 98.00 94 PHE A N 1
ATOM 683 C CA . PHE A 1 94 ? -3.809 -8.178 12.150 1.00 98.00 94 PHE A CA 1
ATOM 684 C C . PHE A 1 94 ? -4.754 -8.286 13.352 1.00 98.00 94 PHE A C 1
ATOM 686 O O . PHE A 1 94 ? -5.376 -7.318 13.796 1.00 98.00 94 PHE A O 1
ATOM 693 N N . ALA A 1 95 ? -4.888 -9.504 13.875 1.00 96.50 95 ALA A N 1
ATOM 694 C CA . ALA A 1 95 ? -5.595 -9.772 15.120 1.00 96.50 95 ALA A CA 1
ATOM 695 C C . ALA A 1 95 ? -4.708 -9.463 16.338 1.00 96.50 95 ALA A C 1
ATOM 697 O O . ALA A 1 95 ? -3.508 -9.253 16.218 1.00 96.50 95 ALA A O 1
ATOM 698 N N . ALA A 1 96 ? -5.284 -9.460 17.543 1.00 93.69 96 ALA A N 1
ATOM 699 C CA . ALA A 1 96 ? -4.541 -9.146 18.768 1.00 93.69 96 ALA A CA 1
ATOM 700 C C . ALA A 1 96 ? -3.348 -10.083 19.052 1.00 93.69 96 ALA A C 1
ATOM 702 O O . ALA A 1 96 ? -2.448 -9.699 19.788 1.00 93.69 96 ALA A O 1
ATOM 703 N N . ASP A 1 97 ? -3.346 -11.286 18.476 1.00 93.94 97 ASP A N 1
ATOM 704 C CA . ASP A 1 97 ? -2.276 -12.283 18.571 1.00 93.94 97 ASP A CA 1
ATOM 705 C C . ASP A 1 97 ? -1.206 -12.149 17.467 1.00 93.94 97 ASP A C 1
ATOM 707 O O . ASP A 1 97 ? -0.311 -12.984 17.393 1.00 93.94 97 ASP A O 1
ATOM 711 N N . GLY A 1 98 ? -1.294 -11.130 16.602 1.00 94.56 98 GLY A N 1
ATOM 712 C CA . GLY A 1 98 ? -0.369 -10.904 15.484 1.00 94.56 98 GLY A CA 1
ATOM 713 C C . GLY A 1 98 ? -0.706 -11.671 14.205 1.00 94.56 98 GLY A C 1
ATOM 714 O O . GLY A 1 98 ? -0.066 -11.469 13.173 1.00 94.56 98 GLY A O 1
ATOM 715 N N . ARG A 1 99 ? -1.749 -12.511 14.209 1.00 96.88 99 ARG A N 1
ATOM 716 C CA . ARG A 1 99 ? -2.164 -13.235 13.003 1.00 96.88 99 ARG A CA 1
ATOM 717 C C . ARG A 1 99 ? -2.718 -12.276 11.952 1.00 96.88 99 ARG A C 1
ATOM 719 O O . ARG A 1 99 ? -3.666 -11.535 12.222 1.00 96.88 99 ARG A O 1
ATOM 726 N N . ALA A 1 100 ? -2.191 -12.362 10.732 1.00 96.75 100 ALA A N 1
ATOM 727 C CA . ALA A 1 100 ? -2.714 -11.626 9.587 1.00 96.75 100 ALA A CA 1
ATOM 728 C C . ALA A 1 100 ? -4.171 -12.032 9.287 1.00 96.75 100 ALA A C 1
ATOM 730 O O . ALA A 1 100 ? -4.517 -13.214 9.215 1.00 96.75 100 ALA A O 1
ATOM 731 N N . LEU A 1 101 ? -5.032 -11.031 9.125 1.00 97.12 101 LEU A N 1
ATOM 732 C CA . LEU A 1 101 ? -6.438 -11.164 8.746 1.00 97.12 101 LEU A CA 1
ATOM 733 C C . LEU A 1 101 ? -6.644 -10.816 7.275 1.00 97.12 101 LEU A C 1
ATOM 735 O O . LEU A 1 101 ? -7.381 -11.508 6.571 1.00 97.12 101 LEU A O 1
ATOM 739 N N . ARG A 1 102 ? -5.999 -9.740 6.819 1.00 97.38 102 ARG A N 1
ATOM 740 C CA . ARG A 1 102 ? -5.998 -9.277 5.430 1.00 97.38 102 ARG A CA 1
ATOM 741 C C . ARG A 1 102 ? -4.649 -8.662 5.106 1.00 97.38 102 ARG A C 1
ATOM 743 O O . ARG A 1 102 ? -4.030 -8.050 5.970 1.00 97.38 102 ARG A O 1
ATOM 750 N N . THR A 1 103 ? -4.250 -8.788 3.850 1.00 97.00 103 THR A N 1
ATOM 751 C CA . THR A 1 103 ? -3.009 -8.217 3.337 1.00 97.00 103 THR A CA 1
ATOM 752 C C . THR A 1 103 ? -3.317 -7.442 2.070 1.00 97.00 103 THR A C 1
ATOM 754 O O . THR A 1 103 ? -4.088 -7.896 1.223 1.00 97.00 103 THR A O 1
ATOM 757 N N . TRP A 1 104 ? -2.706 -6.274 1.956 1.00 97.81 104 TRP A N 1
ATOM 758 C CA . TRP A 1 104 ? -2.688 -5.445 0.765 1.00 97.81 104 TRP A CA 1
ATOM 759 C C . TRP A 1 104 ? -1.239 -5.203 0.362 1.00 97.81 104 TRP A C 1
ATOM 761 O O . TRP A 1 104 ? -0.335 -5.246 1.195 1.00 97.81 104 TRP A O 1
ATOM 771 N N . GLY A 1 105 ? -1.040 -4.920 -0.918 1.00 96.06 105 GLY A N 1
ATOM 772 C CA . GLY A 1 105 ? 0.226 -4.420 -1.437 1.00 96.06 105 GLY A CA 1
ATOM 773 C C . GLY A 1 105 ? 0.048 -2.986 -1.893 1.00 96.06 105 GLY A C 1
ATOM 774 O O . GLY A 1 105 ? -0.975 -2.651 -2.503 1.00 96.06 105 GLY A O 1
ATOM 775 N N . LYS A 1 106 ? 1.053 -2.161 -1.630 1.00 95.44 106 LYS A N 1
ATOM 776 C CA . LYS A 1 106 ? 1.169 -0.805 -2.163 1.00 95.44 106 LYS A CA 1
ATOM 777 C C . LYS A 1 106 ? 2.526 -0.630 -2.850 1.00 95.44 106 LYS A C 1
ATOM 779 O O . LYS A 1 106 ? 3.464 -1.364 -2.537 1.00 95.44 106 LYS A O 1
ATOM 784 N N . PRO A 1 107 ? 2.659 0.342 -3.764 1.00 94.56 107 PRO A N 1
ATOM 785 C CA . PRO A 1 107 ? 3.968 0.755 -4.241 1.00 94.56 107 PRO A CA 1
ATOM 786 C C . PRO A 1 107 ? 4.925 1.093 -3.100 1.00 94.56 107 PRO A C 1
ATOM 788 O O . PRO A 1 107 ? 4.521 1.544 -2.023 1.00 94.56 107 PRO A O 1
ATOM 791 N N . PHE A 1 108 ? 6.200 0.895 -3.383 1.00 91.94 108 PHE A N 1
ATOM 792 C CA . PHE A 1 108 ? 7.290 1.186 -2.475 1.00 91.94 108 PHE A CA 1
ATOM 793 C C . PHE A 1 108 ? 7.248 2.635 -1.984 1.00 91.94 108 PHE A C 1
ATOM 795 O O . PHE A 1 108 ? 7.050 3.551 -2.785 1.00 91.94 108 PHE A O 1
ATOM 802 N N . ASN A 1 109 ? 7.398 2.840 -0.673 1.00 88.06 109 ASN A N 1
ATOM 803 C CA . ASN A 1 109 ? 7.358 4.142 0.004 1.00 88.06 109 ASN A CA 1
ATOM 804 C C . ASN A 1 109 ? 6.077 4.972 -0.222 1.00 88.06 109 ASN A C 1
ATOM 806 O O . ASN A 1 109 ? 6.020 6.137 0.171 1.00 88.06 109 ASN A O 1
ATOM 810 N N . ALA A 1 110 ? 5.021 4.398 -0.810 1.00 92.38 110 ALA A N 1
ATOM 811 C CA . ALA A 1 110 ? 3.756 5.105 -0.977 1.00 92.38 110 ALA A CA 1
ATOM 812 C C . ALA A 1 110 ? 3.115 5.399 0.394 1.00 92.38 110 ALA A C 1
ATOM 814 O O . ALA A 1 110 ? 2.966 4.455 1.182 1.00 92.38 110 ALA A O 1
ATOM 815 N N . PRO A 1 111 ? 2.695 6.650 0.676 1.00 92.50 111 PRO A N 1
ATOM 816 C CA . PRO A 1 111 ? 1.920 6.978 1.871 1.00 92.50 111 PRO A CA 1
ATOM 817 C C . PRO A 1 111 ? 0.589 6.232 1.892 1.00 92.50 111 PRO A C 1
ATOM 819 O O . PRO A 1 111 ? 0.021 5.937 0.831 1.00 92.50 111 PRO A O 1
ATOM 822 N N . ILE A 1 112 ? 0.070 5.957 3.088 1.00 94.69 112 ILE A N 1
ATOM 823 C CA . ILE A 1 112 ? -1.103 5.096 3.267 1.00 94.69 112 ILE A CA 1
ATOM 824 C C . ILE A 1 112 ? -2.275 5.927 3.767 1.00 94.69 112 ILE A C 1
ATOM 826 O O . ILE A 1 112 ? -2.256 6.474 4.859 1.00 94.69 112 ILE A O 1
ATOM 830 N N . GLY A 1 113 ? -3.323 5.998 2.957 1.00 95.69 113 GLY A N 1
ATOM 831 C CA . GLY A 1 113 ? -4.522 6.778 3.226 1.00 95.69 113 GLY A CA 1
ATOM 832 C C . GLY A 1 113 ? -5.547 6.006 4.046 1.00 95.69 113 GLY A C 1
ATOM 833 O O . GLY A 1 113 ? -5.209 5.365 5.034 1.00 95.69 113 GLY A O 1
ATOM 834 N N . ALA A 1 114 ? -6.817 6.080 3.653 1.00 96.06 114 ALA A N 1
ATOM 835 C CA . ALA A 1 114 ? -7.917 5.499 4.419 1.00 96.06 114 ALA A CA 1
ATOM 836 C C . ALA A 1 114 ? -8.105 3.991 4.173 1.00 96.06 114 ALA A C 1
ATOM 838 O O . ALA A 1 114 ? -7.825 3.474 3.089 1.00 96.06 114 ALA A O 1
ATOM 839 N N . LEU A 1 115 ? -8.694 3.299 5.151 1.00 97.25 115 LEU A N 1
ATOM 840 C CA . LEU A 1 115 ? -9.283 1.969 4.980 1.00 97.25 115 LEU A CA 1
ATOM 841 C C . LEU A 1 115 ? -10.763 2.114 4.605 1.00 97.25 115 LEU A C 1
ATOM 843 O O . LEU A 1 115 ? -11.510 2.821 5.282 1.00 97.25 115 LEU A O 1
ATOM 847 N N . ARG A 1 116 ? -11.218 1.417 3.558 1.00 96.44 116 ARG A N 1
ATOM 848 C CA . ARG A 1 116 ? -12.643 1.345 3.203 1.00 96.44 116 ARG A CA 1
ATOM 849 C C . ARG A 1 116 ? -13.017 -0.048 2.720 1.00 96.44 116 ARG A C 1
ATOM 851 O O . ARG A 1 116 ? -12.739 -0.409 1.575 1.00 96.44 116 ARG A O 1
ATOM 858 N N . GLY A 1 117 ? -13.693 -0.816 3.569 1.00 95.38 117 GLY A N 1
ATOM 859 C CA . GLY A 1 117 ? -14.048 -2.198 3.261 1.00 95.38 117 GLY A CA 1
ATOM 860 C C . GLY A 1 117 ? -12.794 -3.024 2.978 1.00 95.38 117 GLY A C 1
ATOM 861 O O . GLY A 1 117 ? -11.917 -3.117 3.831 1.00 95.38 117 GLY A O 1
ATOM 862 N N . ASP A 1 118 ? -12.693 -3.625 1.790 1.00 96.38 118 ASP A N 1
ATOM 863 C CA . ASP A 1 118 ? -11.559 -4.450 1.349 1.00 96.38 118 ASP A CA 1
ATOM 864 C C . ASP A 1 118 ? -10.435 -3.670 0.653 1.00 96.38 118 ASP A C 1
ATOM 866 O O . ASP A 1 118 ? -9.566 -4.285 0.032 1.00 96.38 118 ASP A O 1
ATOM 870 N N . ARG A 1 119 ? -10.429 -2.335 0.754 1.00 97.62 119 ARG A N 1
ATOM 871 C CA . ARG A 1 119 ? -9.467 -1.473 0.059 1.00 97.62 119 ARG A CA 1
ATOM 872 C C . ARG A 1 119 ? -8.702 -0.572 1.004 1.00 97.62 119 ARG A C 1
ATOM 874 O O . ARG A 1 119 ? -9.276 -0.038 1.953 1.00 97.62 119 ARG A O 1
ATOM 881 N N . ILE A 1 120 ? -7.447 -0.331 0.655 1.00 97.25 120 ILE A N 1
ATOM 882 C CA . ILE A 1 120 ? -6.595 0.672 1.286 1.00 97.25 120 ILE A CA 1
ATOM 883 C C . ILE A 1 120 ? -6.244 1.752 0.270 1.00 97.25 120 ILE A C 1
ATOM 885 O O . ILE A 1 120 ? -5.986 1.471 -0.905 1.00 97.25 120 ILE A O 1
ATOM 889 N N . GLY A 1 121 ? -6.312 2.999 0.721 1.00 97.56 121 GLY A N 1
ATOM 890 C CA . GLY A 1 121 ? -5.867 4.152 -0.034 1.00 97.56 121 GLY A CA 1
ATOM 891 C C . GLY A 1 121 ? -4.349 4.245 -0.002 1.00 97.56 121 GLY A C 1
ATOM 892 O O . GLY A 1 121 ? -3.738 4.015 1.038 1.00 97.56 121 GLY A O 1
ATOM 893 N N . PHE A 1 122 ? -3.730 4.609 -1.116 1.00 96.56 122 PHE A N 1
ATOM 894 C CA . PHE A 1 122 ? -2.319 4.977 -1.138 1.00 96.56 122 PHE A CA 1
ATOM 895 C C . PHE A 1 122 ? -2.082 6.145 -2.088 1.00 96.56 122 PHE A C 1
ATOM 897 O O . PHE A 1 122 ? -2.856 6.366 -3.027 1.00 96.56 122 PHE A O 1
ATOM 904 N N . ALA A 1 123 ? -1.013 6.888 -1.836 1.00 95.12 123 ALA A N 1
ATOM 905 C CA . ALA A 1 123 ? -0.641 8.046 -2.629 1.00 95.12 123 ALA A CA 1
ATOM 906 C C . ALA A 1 123 ? 0.587 7.783 -3.505 1.00 95.12 123 ALA A C 1
ATOM 908 O O . ALA A 1 123 ? 1.474 7.017 -3.146 1.00 95.12 123 ALA A O 1
ATOM 909 N N . GLN A 1 124 ? 0.655 8.470 -4.643 1.00 92.50 124 GLN A N 1
ATOM 910 C CA . GLN A 1 124 ? 1.871 8.625 -5.440 1.00 92.50 124 GLN A CA 1
ATOM 911 C C . GLN A 1 124 ? 2.103 10.103 -5.727 1.00 92.50 124 GLN A C 1
ATOM 913 O O . GLN A 1 124 ? 1.157 10.839 -6.022 1.00 92.50 124 GLN A O 1
ATOM 918 N N . TRP A 1 125 ? 3.363 10.530 -5.723 1.00 88.38 125 TRP A N 1
ATOM 919 C CA . TRP A 1 125 ? 3.719 11.873 -6.163 1.00 88.38 125 TRP A CA 1
ATOM 920 C C . TRP A 1 125 ? 3.875 11.916 -7.688 1.00 88.38 125 TRP A C 1
ATOM 922 O O . TRP A 1 125 ? 4.706 11.223 -8.273 1.00 88.38 125 TRP A O 1
ATOM 932 N N . ARG A 1 126 ? 3.049 12.722 -8.355 1.00 82.75 126 ARG A N 1
ATOM 933 C CA . ARG A 1 126 ? 2.965 12.832 -9.818 1.00 82.75 126 ARG A CA 1
ATOM 934 C C . ARG A 1 126 ? 2.813 14.286 -10.221 1.00 82.75 126 ARG A C 1
ATOM 936 O O . ARG A 1 126 ? 1.898 14.957 -9.754 1.00 82.75 126 ARG A O 1
ATOM 943 N N . ASP A 1 127 ? 3.694 14.770 -11.090 1.00 84.81 127 ASP A N 1
ATOM 944 C CA . ASP A 1 127 ? 3.634 16.135 -11.635 1.00 84.81 127 ASP A CA 1
ATOM 945 C C . ASP A 1 127 ? 3.516 17.221 -10.545 1.00 84.81 127 ASP A C 1
ATOM 947 O O . ASP A 1 127 ? 2.774 18.196 -10.671 1.00 84.81 127 ASP A O 1
ATOM 951 N N . GLY A 1 128 ? 4.230 17.025 -9.429 1.00 85.69 128 GLY A N 1
ATOM 952 C CA . GLY A 1 128 ? 4.212 17.947 -8.291 1.00 85.69 128 GLY A CA 1
ATOM 953 C C . GLY A 1 128 ? 2.957 17.863 -7.417 1.00 85.69 128 GLY A C 1
ATOM 954 O O . GLY A 1 128 ? 2.705 18.785 -6.644 1.00 85.69 128 GLY A O 1
ATOM 955 N N . ARG A 1 129 ? 2.141 16.811 -7.561 1.00 89.81 129 ARG A N 1
ATOM 956 C CA . ARG A 1 129 ? 0.896 16.623 -6.812 1.00 89.81 129 ARG A CA 1
ATOM 957 C C . ARG A 1 129 ? 0.784 15.209 -6.266 1.00 89.81 129 ARG A C 1
ATOM 959 O O . ARG A 1 129 ? 1.126 14.239 -6.936 1.00 89.81 129 ARG A O 1
ATOM 966 N N . GLU A 1 130 ? 0.225 15.103 -5.071 1.00 91.19 130 GLU A N 1
ATOM 967 C CA . GLU A 1 130 ? -0.195 13.829 -4.504 1.00 91.19 130 GLU A CA 1
ATOM 968 C C . GLU A 1 130 ? -1.448 13.329 -5.238 1.00 91.19 130 GLU A C 1
ATOM 970 O O . GLU A 1 130 ? -2.458 14.033 -5.326 1.00 91.19 130 GLU A O 1
ATOM 975 N N . GLN A 1 131 ? -1.374 12.126 -5.800 1.00 94.69 131 GLN A N 1
ATOM 976 C CA . GLN A 1 131 ? -2.497 11.448 -6.440 1.00 94.69 131 GLN A CA 1
ATOM 977 C C . GLN A 1 131 ? -2.845 10.191 -5.659 1.00 94.69 131 GLN A C 1
ATOM 979 O O . GLN A 1 131 ? -1.966 9.389 -5.353 1.00 94.69 131 GLN A O 1
ATOM 984 N N . TRP A 1 132 ? -4.132 10.019 -5.377 1.00 96.25 132 TRP A N 1
ATOM 985 C CA . TRP A 1 132 ? -4.635 8.919 -4.570 1.00 96.25 132 TRP A CA 1
ATOM 986 C C . TRP A 1 132 ? -5.185 7.782 -5.417 1.00 96.25 132 TRP A C 1
ATOM 988 O O . TRP A 1 132 ? -5.820 7.997 -6.453 1.00 96.25 132 TRP A O 1
ATOM 998 N N . TYR A 1 133 ? -4.985 6.572 -4.917 1.00 97.75 133 TYR A N 1
ATOM 999 C CA . TYR A 1 133 ? -5.386 5.318 -5.533 1.00 97.75 133 TYR A CA 1
ATOM 1000 C C . TYR A 1 133 ? -5.961 4.380 -4.481 1.00 97.75 133 TYR A C 1
ATOM 1002 O O . TYR A 1 133 ? -5.682 4.515 -3.292 1.00 97.75 133 TYR A O 1
ATOM 1010 N N . TRP A 1 134 ? -6.756 3.416 -4.930 1.00 97.75 134 TRP A N 1
ATOM 1011 C CA . TRP A 1 134 ? -7.192 2.287 -4.118 1.00 97.75 134 TRP A CA 1
ATOM 1012 C C . TRP A 1 134 ? -6.414 1.036 -4.524 1.00 97.75 134 TRP A C 1
ATOM 1014 O O . TRP A 1 134 ? -6.278 0.782 -5.718 1.00 97.75 134 TRP A O 1
ATOM 1024 N N . THR A 1 135 ? -5.981 0.235 -3.552 1.00 97.88 135 THR A N 1
ATOM 1025 C CA . THR A 1 135 ? -5.536 -1.158 -3.741 1.00 97.88 135 THR A CA 1
ATOM 1026 C C . THR A 1 135 ? -6.476 -2.092 -2.978 1.00 97.88 135 THR A C 1
ATOM 1028 O O . THR A 1 135 ? -6.900 -1.762 -1.868 1.00 97.88 135 THR A O 1
ATOM 1031 N N . ASP A 1 136 ? -6.855 -3.229 -3.564 1.00 97.75 136 ASP A N 1
ATOM 1032 C CA . ASP A 1 136 ? -7.630 -4.273 -2.876 1.00 97.75 136 ASP A CA 1
ATOM 1033 C C . ASP A 1 136 ? -6.741 -5.437 -2.397 1.00 97.75 136 ASP A C 1
ATOM 1035 O O . ASP A 1 136 ? -5.541 -5.476 -2.663 1.00 97.75 136 ASP A O 1
ATOM 1039 N N . THR A 1 137 ? -7.308 -6.401 -1.667 1.00 97.50 137 THR A N 1
ATOM 1040 C CA . THR A 1 137 ? -6.547 -7.555 -1.140 1.00 97.50 137 THR A CA 1
ATOM 1041 C C . THR A 1 137 ? -6.057 -8.530 -2.215 1.00 97.50 137 THR A C 1
ATOM 1043 O O . THR A 1 137 ? -5.321 -9.465 -1.913 1.00 97.50 137 THR A O 1
ATOM 1046 N N . ARG A 1 138 ? -6.461 -8.340 -3.478 1.00 97.00 138 ARG A N 1
ATOM 1047 C CA . ARG A 1 138 ? -5.905 -9.056 -4.636 1.00 97.00 138 ARG A CA 1
ATOM 1048 C C . ARG A 1 138 ? -4.811 -8.246 -5.332 1.00 97.00 138 ARG A C 1
ATOM 1050 O O . ARG A 1 138 ? -4.316 -8.671 -6.369 1.00 97.00 138 ARG A O 1
ATOM 1057 N N . GLY A 1 139 ? -4.467 -7.082 -4.786 1.00 96.25 139 GLY A N 1
ATOM 1058 C CA . GLY A 1 139 ? -3.475 -6.170 -5.326 1.00 96.25 139 GLY A CA 1
ATOM 1059 C C . GLY A 1 139 ? -3.972 -5.340 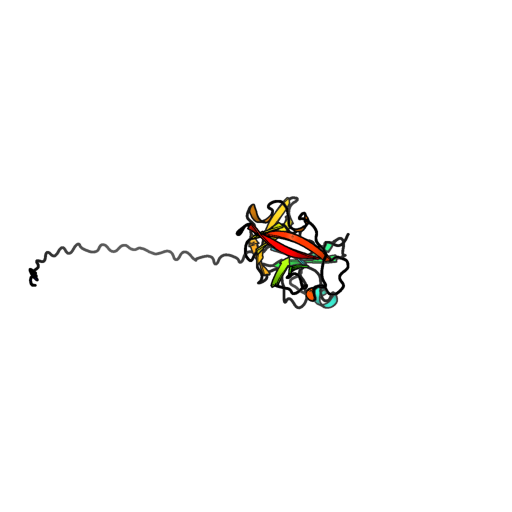-6.503 1.00 96.25 139 GLY A C 1
ATOM 1060 O O . GLY A 1 139 ? -3.151 -4.676 -7.121 1.00 96.25 139 GLY A O 1
ATOM 1061 N N . ARG A 1 140 ? -5.267 -5.341 -6.842 1.00 97.25 140 ARG A N 1
ATOM 1062 C CA . ARG A 1 140 ? -5.751 -4.557 -7.989 1.00 97.25 140 ARG A CA 1
ATOM 1063 C C . ARG A 1 140 ? -5.765 -3.080 -7.647 1.00 97.25 140 ARG A C 1
ATOM 1065 O O . ARG A 1 140 ? -6.355 -2.692 -6.636 1.00 97.25 140 ARG A O 1
ATOM 1072 N N . ILE A 1 141 ? -5.196 -2.263 -8.526 1.00 96.94 141 ILE A N 1
ATOM 1073 C CA . ILE A 1 141 ? -5.136 -0.815 -8.354 1.00 96.94 141 ILE A CA 1
ATOM 1074 C C . ILE A 1 141 ? -6.255 -0.150 -9.156 1.00 96.94 141 ILE A C 1
ATOM 1076 O O . ILE A 1 141 ? -6.517 -0.483 -10.311 1.00 96.94 141 ILE A O 1
ATOM 1080 N N . ALA A 1 142 ? -6.918 0.823 -8.541 1.00 96.69 142 ALA A N 1
ATOM 1081 C CA . ALA A 1 142 ? -7.926 1.658 -9.180 1.00 96.69 142 ALA A CA 1
ATOM 1082 C C . ALA A 1 142 ? -7.705 3.144 -8.850 1.00 96.69 142 ALA A C 1
ATOM 1084 O O . ALA A 1 142 ? -7.094 3.455 -7.822 1.00 96.69 142 ALA A O 1
ATOM 1085 N N . PRO A 1 143 ? -8.234 4.075 -9.670 1.00 96.12 143 PRO A N 1
ATOM 1086 C CA . PRO A 1 143 ? -8.266 5.491 -9.318 1.00 96.12 143 PRO A CA 1
ATOM 1087 C C . PRO A 1 143 ? -8.884 5.715 -7.935 1.00 96.12 143 PRO A C 1
ATOM 1089 O O . PRO A 1 143 ? -9.924 5.132 -7.608 1.00 96.12 143 PRO A O 1
ATOM 1092 N N . GLY A 1 144 ? -8.252 6.569 -7.136 1.00 94.19 144 GLY A N 1
ATOM 1093 C CA . GLY A 1 144 ? -8.789 7.018 -5.861 1.00 94.19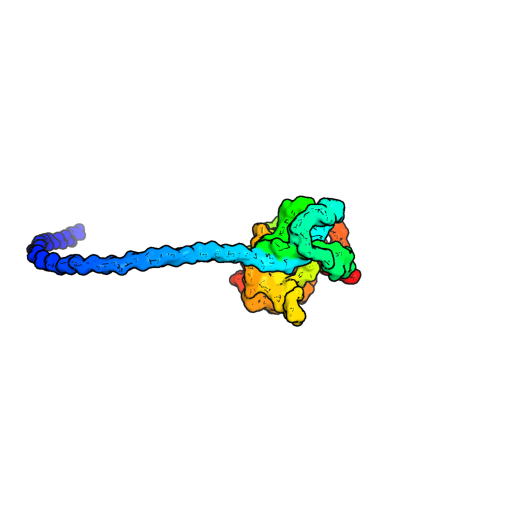 144 GLY A CA 1
ATOM 1094 C C . GLY A 1 144 ? -9.909 8.033 -6.058 1.00 94.19 144 GLY A C 1
ATOM 1095 O O . GLY A 1 144 ? -9.925 8.810 -7.011 1.00 94.19 144 GLY A O 1
ATOM 1096 N N . ASP A 1 145 ? -10.854 8.031 -5.127 1.00 93.12 145 ASP A N 1
ATOM 1097 C CA . ASP A 1 145 ? -11.764 9.149 -4.892 1.00 93.12 145 ASP A CA 1
ATOM 1098 C C . ASP A 1 145 ? -11.216 10.005 -3.735 1.00 93.12 145 ASP A C 1
ATOM 1100 O O . ASP A 1 145 ? -10.183 9.689 -3.146 1.00 93.12 145 ASP A O 1
ATOM 1104 N N . ALA A 1 146 ? -11.910 11.088 -3.373 1.00 88.62 146 ALA A N 1
ATOM 1105 C CA . ALA A 1 146 ? -11.493 11.944 -2.257 1.00 88.62 146 ALA A CA 1
ATOM 1106 C C . ALA A 1 146 ? -11.359 11.182 -0.921 1.00 88.62 146 ALA A C 1
ATOM 1108 O O . ALA A 1 146 ? -10.621 11.611 -0.040 1.00 88.62 146 ALA A O 1
ATOM 1109 N N . ALA A 1 147 ? -12.054 10.049 -0.774 1.00 91.44 147 ALA A N 1
ATOM 1110 C CA . ALA A 1 147 ? -11.992 9.228 0.426 1.00 91.44 147 ALA A CA 1
ATOM 1111 C C . ALA A 1 147 ? -10.684 8.428 0.540 1.00 91.44 147 ALA A C 1
ATOM 1113 O O . ALA A 1 147 ? -10.304 8.080 1.650 1.00 91.44 147 ALA A O 1
ATOM 1114 N N . ALA A 1 148 ? -9.988 8.157 -0.570 1.00 93.44 148 ALA A N 1
ATOM 1115 C CA . ALA A 1 148 ? -8.737 7.397 -0.560 1.00 93.44 148 ALA A CA 1
ATOM 1116 C C . ALA A 1 148 ? -7.646 8.069 0.283 1.00 93.44 148 ALA A C 1
ATOM 1118 O O . ALA A 1 148 ? -6.911 7.379 0.978 1.00 93.44 148 ALA A O 1
ATOM 1119 N N . GLY A 1 149 ? -7.592 9.402 0.266 1.00 90.81 149 GLY A N 1
ATOM 1120 C CA . GLY A 1 149 ? -6.669 10.214 1.062 1.00 90.81 149 GLY A CA 1
ATOM 1121 C C . GLY A 1 149 ? -7.312 10.931 2.246 1.00 90.81 149 GLY A C 1
ATOM 1122 O O . GLY A 1 149 ? -6.783 11.949 2.687 1.00 90.81 149 GLY A O 1
ATOM 1123 N N . ALA A 1 150 ? -8.490 10.493 2.703 1.00 88.25 150 ALA A N 1
ATOM 1124 C CA . ALA A 1 150 ? -9.186 11.169 3.794 1.00 88.25 150 ALA A CA 1
ATOM 1125 C C . ALA A 1 150 ? -8.400 11.072 5.111 1.00 88.25 150 ALA A C 1
ATOM 1127 O O . ALA A 1 150 ? -7.809 10.038 5.410 1.00 88.25 150 ALA A O 1
ATOM 1128 N N . HIS A 1 151 ? -8.429 12.149 5.902 1.00 79.88 151 HIS A N 1
ATOM 1129 C CA . HIS A 1 151 ? -7.772 12.200 7.208 1.00 79.88 151 HIS A CA 1
ATOM 1130 C C . HIS A 1 151 ? -8.661 11.639 8.343 1.00 79.88 151 HIS A C 1
ATOM 1132 O O . HIS A 1 151 ? -9.886 11.801 8.285 1.00 79.88 151 HIS A O 1
ATOM 1138 N N . PRO A 1 152 ? -8.054 11.076 9.410 1.00 83.56 152 PRO A N 1
ATOM 1139 C CA . PRO A 1 152 ? -6.615 10.818 9.532 1.00 83.56 152 PRO A CA 1
ATOM 1140 C C . PRO A 1 152 ? -6.170 9.700 8.582 1.00 83.56 152 PRO A C 1
ATOM 1142 O O . PRO A 1 152 ? -6.898 8.727 8.380 1.00 83.56 152 PRO A O 1
ATOM 1145 N N . ARG A 1 153 ? -4.982 9.860 7.991 1.00 90.38 153 ARG A N 1
ATOM 1146 C CA . ARG A 1 153 ? -4.344 8.792 7.214 1.00 90.38 153 ARG A CA 1
ATOM 1147 C C . ARG A 1 153 ? -3.944 7.657 8.157 1.00 90.38 153 ARG A C 1
ATOM 1149 O O . ARG A 1 153 ? -3.812 7.875 9.365 1.00 90.38 153 ARG A O 1
ATOM 1156 N N . ILE A 1 154 ? -3.786 6.437 7.647 1.00 91.75 154 ILE A N 1
ATOM 1157 C CA . ILE A 1 154 ? -3.433 5.290 8.501 1.00 91.75 154 ILE A CA 1
ATOM 1158 C C . ILE A 1 154 ? -2.078 5.513 9.179 1.00 91.75 154 ILE A C 1
ATOM 1160 O O . ILE A 1 154 ? -1.968 5.286 10.378 1.00 91.75 154 ILE A O 1
ATOM 1164 N N . ASP A 1 155 ? -1.092 6.021 8.444 1.00 86.31 155 ASP A N 1
ATOM 1165 C CA . ASP A 1 155 ? 0.253 6.345 8.943 1.00 86.31 155 ASP A CA 1
ATOM 1166 C C . ASP A 1 155 ? 0.300 7.573 9.880 1.00 86.31 155 ASP A C 1
ATOM 1168 O O . ASP A 1 155 ? 1.301 7.817 10.550 1.00 86.31 155 ASP A O 1
ATOM 1172 N N . GLU A 1 156 ? -0.804 8.313 9.988 1.00 88.50 156 GLU A N 1
ATOM 1173 C CA . GLU A 1 156 ? -1.011 9.420 10.933 1.00 88.50 156 GLU A CA 1
ATOM 1174 C C . GLU A 1 156 ? -1.945 9.037 12.099 1.00 88.50 156 GLU A C 1
ATOM 1176 O O . GLU A 1 156 ? -2.246 9.865 12.964 1.00 88.50 156 GLU A O 1
ATOM 1181 N N . SER A 1 157 ? -2.476 7.811 12.098 1.00 91.06 157 SER A N 1
ATOM 1182 C CA . SER A 1 157 ? -3.457 7.353 13.085 1.00 91.06 157 SER A CA 1
ATOM 1183 C C . SER A 1 157 ? -2.803 7.022 14.434 1.00 91.06 157 SER A C 1
ATOM 1185 O O . SER A 1 157 ? -1.587 7.101 14.602 1.00 91.06 157 SER A O 1
ATOM 1187 N N . ALA A 1 158 ? -3.617 6.675 15.438 1.00 90.50 158 ALA A N 1
ATOM 1188 C CA . ALA A 1 158 ? -3.113 6.370 16.774 1.00 90.50 158 ALA A CA 1
ATOM 1189 C C . ALA A 1 158 ? -2.171 5.148 16.730 1.00 90.50 158 ALA A C 1
ATOM 1191 O O . ALA A 1 158 ? -2.619 4.070 16.324 1.00 90.50 158 ALA A O 1
ATOM 1192 N N . PRO A 1 159 ? -0.895 5.288 17.138 1.00 94.31 159 PRO A N 1
ATOM 1193 C CA . PRO A 1 159 ? 0.040 4.173 17.141 1.00 94.31 159 PRO A CA 1
ATOM 1194 C C . PRO A 1 159 ? -0.321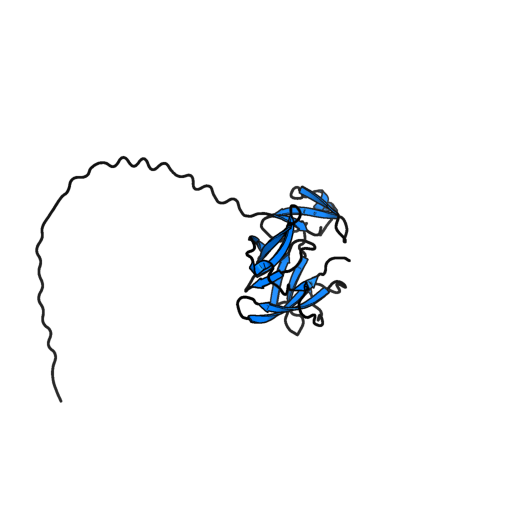 3.163 18.234 1.00 94.31 159 PRO A C 1
ATOM 1196 O O . PRO A 1 159 ? -0.829 3.530 19.297 1.00 94.31 159 PRO A O 1
ATOM 1199 N N . VAL A 1 160 ? -0.024 1.891 17.980 1.00 95.12 160 VAL A N 1
ATOM 1200 C CA . VAL A 1 160 ? -0.176 0.781 18.930 1.00 95.12 160 VAL A CA 1
ATOM 1201 C C . VAL A 1 160 ? 1.050 -0.126 18.902 1.00 95.12 160 VAL A C 1
ATOM 1203 O O . VAL A 1 160 ? 1.821 -0.110 17.945 1.00 95.12 160 VAL A O 1
ATOM 1206 N N . ASP A 1 161 ? 1.211 -0.948 19.937 1.00 94.31 161 ASP A N 1
ATOM 1207 C CA . ASP A 1 161 ? 2.286 -1.937 19.988 1.00 94.31 161 ASP A CA 1
ATOM 1208 C C . ASP A 1 161 ? 2.142 -2.965 18.856 1.00 94.31 161 ASP A C 1
ATOM 1210 O O . ASP A 1 161 ? 1.063 -3.530 18.636 1.00 94.31 161 ASP A O 1
ATOM 1214 N N . CYS A 1 162 ? 3.248 -3.236 18.162 1.00 93.69 162 CYS A N 1
ATOM 1215 C CA . CYS A 1 162 ? 3.310 -4.280 17.149 1.00 93.69 162 CYS A CA 1
ATOM 1216 C C . CYS A 1 162 ? 3.584 -5.646 17.795 1.00 93.69 162 CYS A C 1
ATOM 1218 O O . CYS A 1 162 ? 4.664 -5.841 18.358 1.00 93.69 162 CYS A O 1
ATOM 1220 N N . PRO A 1 163 ? 2.659 -6.621 17.713 1.00 93.69 163 PRO A N 1
ATOM 1221 C CA . PRO A 1 163 ? 3.011 -8.010 17.981 1.00 93.69 163 PRO A CA 1
ATOM 1222 C C . PRO A 1 163 ? 3.948 -8.528 16.880 1.00 93.69 163 PRO A C 1
ATOM 1224 O O . PRO A 1 163 ? 4.099 -7.906 15.829 1.00 93.69 163 PRO A O 1
ATOM 1227 N N . THR A 1 164 ? 4.527 -9.712 17.077 1.00 93.44 164 THR A N 1
ATOM 1228 C CA . THR A 1 164 ? 5.209 -10.413 15.984 1.00 93.44 164 THR A CA 1
ATOM 1229 C C . THR A 1 164 ? 4.206 -10.731 14.876 1.00 93.44 164 THR A C 1
ATOM 1231 O O . THR A 1 164 ? 3.220 -11.433 15.106 1.00 93.44 164 THR A O 1
ATOM 1234 N N . ILE A 1 165 ? 4.469 -10.228 13.671 1.00 94.06 165 ILE A N 1
ATOM 1235 C CA . ILE A 1 165 ? 3.676 -10.495 12.471 1.00 94.06 165 ILE A CA 1
ATOM 1236 C C . ILE A 1 165 ? 4.587 -11.222 11.487 1.00 94.06 165 ILE A C 1
ATOM 1238 O O . ILE A 1 165 ? 5.528 -10.634 10.963 1.00 94.06 165 ILE A O 1
ATOM 1242 N N . GLU A 1 166 ? 4.294 -12.498 11.228 1.00 93.00 166 GLU A N 1
ATOM 1243 C CA . GLU A 1 166 ? 5.164 -13.409 10.462 1.00 93.00 166 GLU A CA 1
ATOM 1244 C C . GLU A 1 166 ? 5.606 -12.837 9.108 1.00 93.00 166 GLU A C 1
ATOM 1246 O O . GLU A 1 166 ? 6.764 -12.993 8.731 1.00 93.00 166 GLU A O 1
ATOM 1251 N N . LEU A 1 167 ? 4.715 -12.121 8.410 1.00 90.75 167 LEU A N 1
ATOM 1252 C CA . LEU A 1 167 ? 5.015 -11.522 7.106 1.00 90.75 167 LEU A CA 1
ATOM 1253 C C . LEU A 1 167 ? 6.181 -10.521 7.154 1.00 90.75 167 LEU A C 1
ATOM 1255 O O . LEU A 1 167 ? 6.926 -10.422 6.186 1.00 90.75 167 LEU A O 1
ATOM 1259 N N . PHE A 1 168 ? 6.330 -9.795 8.262 1.00 90.94 168 PHE A N 1
ATOM 1260 C CA . PHE A 1 168 ? 7.353 -8.761 8.431 1.00 90.94 168 PHE A CA 1
ATOM 1261 C C . PHE A 1 168 ? 8.603 -9.268 9.164 1.00 90.94 168 PHE A C 1
ATOM 1263 O O . PHE A 1 168 ? 9.579 -8.531 9.286 1.00 90.94 168 PHE A O 1
ATOM 1270 N N . GLY A 1 169 ? 8.597 -10.514 9.653 1.00 87.94 169 GLY A N 1
ATOM 1271 C CA . GLY A 1 169 ? 9.708 -11.079 10.421 1.00 87.94 169 GLY A CA 1
ATOM 1272 C C . GLY A 1 169 ? 10.129 -10.172 11.583 1.00 87.94 169 GLY A C 1
ATOM 1273 O O . GLY A 1 169 ? 9.290 -9.741 12.373 1.00 87.94 169 GLY A O 1
ATOM 1274 N N . ASP A 1 170 ? 11.427 -9.865 11.646 1.00 83.00 170 ASP A N 1
ATOM 1275 C CA . ASP A 1 170 ? 12.041 -8.992 12.657 1.00 83.00 170 ASP A CA 1
ATOM 1276 C C . ASP A 1 170 ? 12.282 -7.557 12.131 1.00 83.00 170 ASP A C 1
ATOM 1278 O O . ASP A 1 170 ? 13.245 -6.902 12.526 1.00 83.00 170 ASP A O 1
ATOM 1282 N N . SER A 1 171 ? 11.454 -7.074 11.194 1.00 84.81 171 SER A N 1
ATOM 1283 C CA . SER A 1 171 ? 11.609 -5.740 10.593 1.00 84.81 171 SER A CA 1
ATOM 1284 C C . SER A 1 171 ? 11.604 -4.626 11.648 1.00 84.81 171 SER A C 1
ATOM 1286 O O . SER A 1 171 ? 10.617 -4.420 12.356 1.00 84.81 171 SER A O 1
ATOM 1288 N N . GLU A 1 172 ? 12.695 -3.856 11.717 1.00 82.81 172 GLU A N 1
ATOM 1289 C CA . GLU A 1 172 ? 12.831 -2.699 12.620 1.00 82.81 172 GLU A CA 1
ATOM 1290 C C . GLU A 1 172 ? 11.991 -1.489 12.170 1.00 82.81 172 GLU A C 1
ATOM 1292 O O . GLU A 1 172 ? 11.820 -0.531 12.923 1.00 82.81 172 GLU A O 1
ATOM 1297 N N . TYR A 1 173 ? 11.445 -1.536 10.952 1.00 85.62 173 TYR A N 1
ATOM 1298 C CA . TYR A 1 173 ? 10.634 -0.471 10.356 1.00 85.62 173 TYR A CA 1
ATOM 1299 C C . TYR A 1 173 ? 9.127 -0.717 10.499 1.00 85.62 173 TYR A C 1
ATOM 1301 O O . TYR A 1 173 ? 8.321 0.034 9.948 1.00 85.62 173 TYR A O 1
ATOM 1309 N N . LEU A 1 174 ? 8.728 -1.768 11.220 1.00 92.25 174 LEU A N 1
ATOM 1310 C CA . LEU A 1 174 ? 7.326 -2.107 11.410 1.00 92.25 174 LEU A CA 1
ATOM 1311 C C . LEU A 1 174 ? 6.628 -1.080 12.313 1.00 92.25 174 LEU A C 1
ATOM 1313 O O . LEU A 1 174 ? 7.015 -0.869 13.462 1.00 92.25 174 LEU A O 1
ATOM 1317 N N . GLN A 1 175 ? 5.558 -0.476 11.802 1.00 94.44 175 GLN A N 1
ATOM 1318 C CA . GLN A 1 175 ? 4.686 0.423 12.553 1.00 94.44 175 GLN A CA 1
ATOM 1319 C C . GLN A 1 175 ? 3.259 -0.110 12.562 1.00 94.44 175 GLN A C 1
ATOM 1321 O O . GLN A 1 175 ? 2.771 -0.631 11.557 1.00 94.44 175 GLN A O 1
ATOM 1326 N N . CYS A 1 176 ? 2.576 0.036 13.697 1.00 96.12 176 CYS A N 1
ATOM 1327 C CA . CYS A 1 176 ? 1.216 -0.448 13.876 1.00 96.12 176 CYS A CA 1
ATOM 1328 C C . CYS A 1 176 ? 0.299 0.665 14.364 1.00 96.12 176 CYS A C 1
ATOM 1330 O O . CYS A 1 176 ? 0.662 1.459 15.230 1.00 96.12 176 CYS A O 1
ATOM 1332 N N . PHE A 1 177 ? -0.915 0.685 13.822 1.00 96.75 177 PHE A N 1
ATOM 1333 C CA . PHE A 1 177 ? -1.896 1.739 14.038 1.00 96.75 177 PHE A CA 1
ATOM 1334 C C . PHE A 1 177 ? -3.287 1.162 14.294 1.00 96.75 177 PHE A C 1
ATOM 1336 O O . PHE A 1 177 ? -3.653 0.116 13.749 1.00 96.75 177 PHE A O 1
ATOM 1343 N N . GLU A 1 178 ? -4.098 1.881 15.068 1.00 96.38 178 GLU A N 1
ATOM 1344 C CA . GLU A 1 178 ? -5.550 1.706 15.083 1.00 96.38 178 GLU A CA 1
ATOM 1345 C C . GLU A 1 178 ? -6.210 2.724 14.151 1.00 96.38 178 GLU A C 1
ATOM 1347 O O . GLU A 1 178 ? -6.049 3.932 14.308 1.00 96.38 178 GLU A O 1
ATOM 1352 N N . THR A 1 179 ? -6.982 2.231 13.182 1.00 95.50 179 THR A N 1
ATOM 1353 C CA . THR A 1 179 ? -7.700 3.056 12.202 1.00 95.50 179 THR A CA 1
ATOM 1354 C C . THR A 1 179 ? -9.171 2.659 12.119 1.00 95.50 179 THR A C 1
ATOM 1356 O O . THR A 1 179 ? -9.546 1.544 12.486 1.00 95.50 179 THR A O 1
ATOM 1359 N N . LEU A 1 180 ? -10.017 3.559 11.624 1.00 95.44 180 LEU A N 1
ATOM 1360 C CA . LEU A 1 180 ? -11.431 3.284 11.381 1.00 95.44 180 LEU A CA 1
ATOM 1361 C C . LEU A 1 180 ? -11.652 2.935 9.909 1.00 95.44 180 LEU A C 1
ATOM 1363 O O . LEU A 1 180 ? -11.211 3.653 9.016 1.00 95.44 180 LEU A O 1
ATOM 1367 N N . ASP A 1 181 ? -12.407 1.872 9.647 1.00 95.25 181 ASP A N 1
ATOM 1368 C CA . ASP A 1 181 ? -12.932 1.611 8.309 1.00 95.25 181 ASP A CA 1
ATOM 1369 C C . ASP A 1 181 ? -13.993 2.661 7.969 1.00 95.25 181 ASP A C 1
ATOM 1371 O O . ASP A 1 181 ? -15.060 2.710 8.582 1.00 95.25 181 ASP A O 1
ATOM 1375 N N . ALA A 1 182 ? -13.727 3.471 6.948 1.00 92.00 182 ALA A N 1
ATOM 1376 C CA . ALA A 1 182 ? -14.599 4.555 6.513 1.00 92.00 182 ALA A CA 1
ATOM 1377 C C . ALA A 1 182 ? -15.999 4.085 6.072 1.00 92.00 182 ALA A C 1
ATOM 1379 O O . ALA A 1 182 ? -16.928 4.890 6.022 1.00 92.00 182 ALA A O 1
ATOM 1380 N N . SER A 1 183 ? -16.171 2.802 5.734 1.00 91.88 183 SER A N 1
ATOM 1381 C CA . SER A 1 183 ? -17.472 2.245 5.345 1.00 91.88 183 SER A CA 1
ATOM 1382 C C . SER A 1 183 ? -18.321 1.773 6.525 1.00 91.88 183 SER A C 1
ATOM 1384 O O . SER A 1 183 ? -19.546 1.859 6.459 1.00 91.88 183 SER A O 1
ATOM 1386 N N . THR A 1 184 ? -17.696 1.279 7.597 1.00 94.44 184 THR A N 1
ATOM 1387 C CA . THR A 1 184 ? -18.407 0.635 8.716 1.00 94.44 184 THR A CA 1
ATOM 1388 C C . THR A 1 184 ? -18.240 1.352 10.054 1.00 94.44 184 THR A C 1
ATOM 1390 O O . THR A 1 184 ? -18.993 1.076 10.985 1.00 94.44 184 THR A O 1
ATOM 1393 N N . GLY A 1 185 ? -17.258 2.247 10.174 1.00 93.69 185 GLY A N 1
ATOM 1394 C CA . GLY A 1 185 ? -16.855 2.879 11.429 1.00 93.69 185 GLY A CA 1
ATOM 1395 C C . GLY A 1 185 ? -16.200 1.917 12.423 1.00 93.69 185 GLY A C 1
ATOM 1396 O O . GLY A 1 185 ? -16.026 2.274 13.585 1.00 93.69 185 GLY A O 1
ATOM 1397 N N . ARG A 1 186 ? -15.870 0.686 12.012 1.00 96.12 186 ARG A N 1
ATOM 1398 C CA . ARG A 1 186 ? -15.211 -0.295 12.880 1.00 96.12 186 ARG A CA 1
ATOM 1399 C C . ARG A 1 186 ? -13.724 0.012 13.000 1.00 96.12 186 ARG A C 1
ATOM 1401 O O . ARG A 1 186 ? -13.090 0.375 12.015 1.00 96.12 186 ARG A O 1
ATOM 1408 N N . THR A 1 187 ? -13.174 -0.194 14.192 1.00 96.25 187 THR A N 1
ATOM 1409 C CA . THR A 1 187 ? -11.730 -0.121 14.425 1.00 96.25 187 THR A CA 1
ATOM 1410 C C . THR A 1 187 ? -11.032 -1.366 13.889 1.00 96.25 187 THR A C 1
ATOM 1412 O O . THR A 1 187 ? -11.477 -2.491 14.130 1.00 96.25 187 THR A O 1
ATOM 1415 N N . HIS A 1 188 ? -9.917 -1.144 13.203 1.00 96.94 188 HIS A N 1
ATOM 1416 C CA . HIS A 1 188 ? -9.003 -2.153 12.690 1.00 96.94 188 HIS A CA 1
ATOM 1417 C C . HIS A 1 188 ? -7.584 -1.849 13.160 1.00 96.94 188 HIS A C 1
ATOM 1419 O O . HIS A 1 188 ? -7.221 -0.686 13.339 1.00 96.94 188 HIS A O 1
ATOM 1425 N N . ARG A 1 189 ? -6.783 -2.902 13.328 1.00 97.81 189 ARG A N 1
ATOM 1426 C CA . ARG A 1 189 ? -5.352 -2.791 13.602 1.00 97.81 189 ARG A CA 1
ATOM 1427 C C . ARG A 1 189 ? -4.585 -3.072 12.331 1.00 97.81 189 ARG A C 1
ATOM 1429 O O . ARG A 1 189 ? -4.758 -4.140 11.746 1.00 97.81 189 ARG A O 1
ATOM 1436 N N . ILE A 1 190 ? -3.791 -2.102 11.905 1.00 97.69 190 ILE A N 1
ATOM 1437 C CA . ILE A 1 190 ? -3.069 -2.128 10.639 1.00 97.69 190 ILE A CA 1
ATOM 1438 C C . ILE A 1 190 ? -1.578 -2.018 10.924 1.00 97.69 190 ILE A C 1
ATOM 1440 O O . ILE A 1 190 ? -1.163 -1.157 11.690 1.00 97.69 190 ILE A O 1
ATOM 1444 N N . ALA A 1 191 ? -0.797 -2.905 10.326 1.00 96.75 191 ALA A N 1
ATOM 1445 C CA . ALA A 1 191 ? 0.651 -2.920 10.369 1.00 96.75 191 ALA A CA 1
ATOM 1446 C C . ALA A 1 191 ? 1.204 -2.585 8.986 1.00 96.75 191 ALA A C 1
ATOM 1448 O O . ALA A 1 191 ? 0.671 -3.045 7.969 1.00 96.75 191 ALA A O 1
ATOM 1449 N N . VAL A 1 192 ? 2.241 -1.761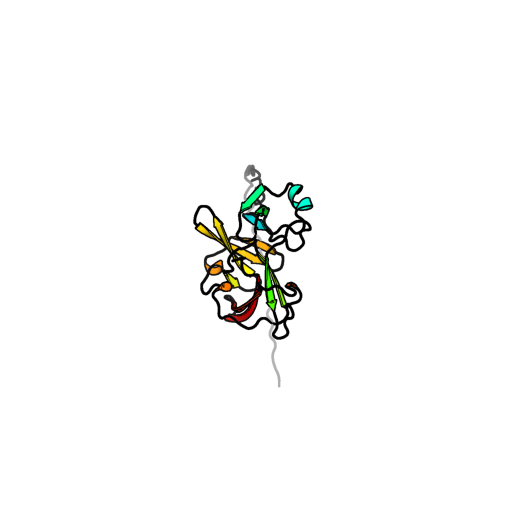 8.956 1.00 94.25 192 VAL A N 1
ATOM 1450 C CA . VAL A 1 192 ? 2.842 -1.225 7.737 1.00 94.25 192 VAL A CA 1
ATOM 1451 C C . VAL A 1 192 ? 4.351 -1.190 7.916 1.00 94.25 192 VAL A C 1
ATOM 1453 O O . VAL A 1 192 ? 4.842 -0.874 9.000 1.00 94.25 192 VAL A O 1
ATOM 1456 N N . GLU A 1 193 ? 5.090 -1.492 6.855 1.00 85.50 193 GLU A N 1
ATOM 1457 C CA . GLU A 1 193 ? 6.505 -1.129 6.806 1.00 85.50 193 GLU A CA 1
ATOM 1458 C C . GLU A 1 193 ? 6.612 0.371 6.535 1.00 85.50 193 GLU A C 1
ATOM 1460 O O . GLU A 1 193 ? 6.096 0.879 5.534 1.00 85.50 193 GLU A O 1
ATOM 1465 N N . ALA A 1 194 ? 7.229 1.086 7.475 1.00 69.62 194 ALA A N 1
ATOM 1466 C CA . ALA A 1 194 ? 7.524 2.498 7.323 1.00 69.62 194 ALA A CA 1
ATOM 1467 C C . ALA A 1 194 ? 8.541 2.718 6.198 1.00 69.62 194 ALA A C 1
ATOM 1469 O O . ALA A 1 194 ? 9.362 1.851 5.898 1.00 69.62 194 ALA A O 1
ATOM 1470 N N . ALA A 1 195 ? 8.509 3.911 5.605 1.00 69.00 195 ALA A N 1
ATOM 1471 C CA . ALA A 1 195 ? 9.547 4.320 4.671 1.00 69.00 195 ALA A CA 1
ATOM 1472 C C . ALA A 1 195 ? 10.919 4.320 5.364 1.00 69.00 195 ALA A C 1
ATOM 1474 O O . ALA A 1 195 ? 11.014 4.669 6.545 1.00 69.00 195 ALA A O 1
ATOM 1475 N N . CYS A 1 196 ? 11.988 3.989 4.632 1.00 67.25 196 CYS A N 1
ATOM 1476 C CA . CYS A 1 196 ? 13.332 4.194 5.173 1.00 67.25 196 CYS A CA 1
ATOM 1477 C C . CYS A 1 196 ? 13.550 5.689 5.432 1.00 67.25 196 CYS A C 1
ATOM 1479 O O . CYS A 1 196 ? 13.204 6.531 4.599 1.00 67.25 196 CYS A O 1
ATOM 1481 N N . SER A 1 197 ? 14.118 5.999 6.595 1.00 53.12 197 SER A N 1
ATOM 1482 C CA . SER A 1 197 ? 14.431 7.355 7.058 1.00 53.12 197 SER A CA 1
ATOM 1483 C C . SER A 1 197 ? 15.918 7.655 6.990 1.00 53.12 197 SER A C 1
ATOM 1485 O O . SER A 1 197 ? 16.679 6.767 7.441 1.00 53.12 197 SER A O 1
#

Radius of gyration: 28.37 Å; chains: 1; bounding box: 92×41×65 Å

pLDDT: mean 84.13, std 18.59, range [35.59, 98.0]

Sequence (197 aa):
MAHAALAFVAASTLVACSREASAPANATAAARTVEKPEAFAIEAEFSAKDTVAAEKDRRILRWADSPCGMSPVVKTGDALLDDPVLQPDFVVEFAADGRALRTWGKPFNAPIGALRGDRIGFAQWRDGREQWYWTDTRGRIAPGDAAAGAHPRIDESAPVDCPTIELFGDSEYLQCFETLDASTGRTHRIAVEAACS